Protein AF-A0A8T2IZE6-F1 (afdb_monomer)

pLDDT: mean 76.97, std 28.21, range [25.38, 98.81]

Sequence (205 aa):
MLFVSYIKQSRLHTWLSTKSLKATFFDRFTFFGAKKGSGPMLNRKLGCQGFGTSVAAMTSFPPQRYHYFLVLDFEATCDKPQIHPQEIIEFPILKLNGRTMEIESTFHTYVQPVVHPQLTPFCTELTGIIQDMVDGQPTLSQVLERVDEWMAKEGLLDPSVKSIFVTCGDWDLKLMLPGQCEYLGLQVADYFKQWINLKKKYGEY

Radius of gyration: 21.78 Å; Cα contacts (8 Å, |Δi|>4): 253; chains: 1; bounding box: 57×51×63 Å

Foldseek 3Di:
DCPVVVCQVPPPVVVVDDPPVVPVVPVVQPPDDDDDDDDDDDDDDDDDDDPDDPPPPLPWRPDDPAQWEWEWDFQWAADVVGDPPIATQKTKIFIAGRGNRDTPDIDIAGAQDDPCRAGDPVSCVSRVDHSVRRPPTHHPVVVVVVVVVVCVVVVVPPPVGGYAYEYQDCCVLNPNVVVVCVVVVHDDDPRSNGHHHPCVVPPDD

Secondary structure (DSSP, 8-state):
-HHHHHHHHS-HHHHTT-TTHHHHTTTTTS-S---------------------------PPPPPS-SEEEEE--EE---SSPPSS--EEE--EEEEETTT--EEEEE--B---SSS-SPPHHHHHHH---HHHHTTPPPHHHHHHHHHHHHHHTTTTSTTS-EEEEESSSIIIIIIHHHHHHHHTPPPPGGGS-EEEHHHHT---

Organism: NCBI:txid247094

Mean predicted aligned error: 12.28 Å

Solvent-accessible surface area (backbone atoms only — not comparable to full-atom values): 12760 Å² total; per-residue (Å²): 124,60,72,62,57,43,51,74,72,40,58,74,79,65,67,82,73,53,83,75,64,67,56,72,66,48,77,75,71,72,78,84,84,82,84,88,86,87,86,81,92,82,88,83,86,90,84,82,91,76,99,64,85,79,74,72,75,76,79,70,52,70,91,53,96,34,57,28,40,33,40,42,65,70,42,55,56,44,50,92,72,75,53,81,80,51,38,62,35,33,52,43,36,38,36,24,35,34,62,76,68,43,78,79,49,74,50,74,46,46,17,24,44,79,90,64,63,72,73,40,73,60,26,27,70,74,70,68,57,53,62,82,63,25,61,92,35,49,41,64,70,58,48,51,55,51,47,54,52,48,36,52,74,70,47,56,71,40,90,88,42,43,63,43,33,33,30,87,40,56,55,53,64,69,43,50,53,51,51,42,26,58,76,70,75,49,84,80,59,73,73,59,77,47,66,48,38,48,55,73,75,63,61,90,127

InterPro domains:
  IPR012337 Ribonuclease H-like superfamily [SSF53098] (64-201)
  IPR013520 Ribonuclease H-like domain [PF00929] (70-204)
  IPR013520 Ribonuclease H-like domain [SM00479] (68-205)
  IPR036397 Ribonuclease H superfamily [G3DSA:3.30.420.10] (55-205)
  IPR047201 ERI-1-like, DEDDh 3'-5' exonuclease domain [cd06133] (69-205)
  IPR051274 3'-5' Exoribonuclease [PTHR23044] (59-203)

Nearest PDB structures (foldseek):
  7k06-assembly2_B  TM=9.864E-01  e=1.597E-25  Homo sapiens
  2xri-assembly1_A  TM=9.921E-01  e=2.802E-25  Homo sapiens
  1zbh-assembly1_D  TM=9.304E-01  e=1.090E-13  Homo sapiens
  4qoz-assembly2_E  TM=9.313E-01  e=3.155E-13  Homo sapiens
  1zbu-assembly2_B  TM=9.278E-01  e=2.784E-13  Homo sapiens

Structure (mmCIF, N/CA/C/O backbone):
data_AF-A0A8T2IZE6-F1
#
_entry.id   AF-A0A8T2IZE6-F1
#
loop_
_atom_site.group_PDB
_atom_site.id
_atom_site.type_symbol
_atom_site.label_atom_id
_atom_site.label_alt_id
_atom_site.label_comp_id
_atom_site.label_asym_id
_atom_site.label_entity_id
_atom_site.label_seq_id
_atom_site.pdbx_PDB_ins_code
_atom_site.Cartn_x
_atom_site.Cartn_y
_atom_site.Cartn_z
_atom_site.occupancy
_atom_site.B_iso_or_equiv
_atom_site.auth_seq_id
_atom_site.auth_comp_id
_atom_site.auth_asym_id
_atom_site.auth_atom_id
_atom_site.pdbx_PDB_model_num
ATOM 1 N N . MET A 1 1 ? 11.606 16.179 -0.486 1.00 35.75 1 MET A N 1
ATOM 2 C CA . MET A 1 1 ? 10.715 16.725 0.559 1.00 35.75 1 MET A CA 1
ATOM 3 C C . MET A 1 1 ? 9.290 16.969 0.053 1.00 35.75 1 MET A C 1
ATOM 5 O O . MET A 1 1 ? 8.368 16.560 0.734 1.00 35.75 1 MET A O 1
ATOM 9 N N . LEU A 1 2 ? 9.085 17.517 -1.157 1.00 31.39 2 LEU A N 1
ATOM 10 C CA . LEU A 1 2 ? 7.738 17.775 -1.697 1.00 31.39 2 LEU A CA 1
ATOM 11 C C . LEU A 1 2 ? 7.021 16.555 -2.306 1.00 31.39 2 LEU A C 1
ATOM 13 O O . LEU A 1 2 ? 5.825 16.484 -2.168 1.00 31.39 2 LEU A O 1
ATOM 17 N N . PHE A 1 3 ? 7.687 15.567 -2.918 1.00 34.41 3 PHE A N 1
ATOM 18 C CA . PHE A 1 3 ? 7.000 14.513 -3.698 1.00 34.41 3 PHE A CA 1
ATOM 19 C C . PHE A 1 3 ? 5.999 13.652 -2.903 1.00 34.41 3 PHE A C 1
ATOM 21 O O . PHE A 1 3 ? 4.865 13.511 -3.334 1.00 34.41 3 PHE A O 1
ATOM 28 N N . VAL A 1 4 ? 6.363 13.140 -1.720 1.00 39.06 4 VAL A N 1
ATOM 29 C CA . VAL A 1 4 ? 5.420 12.328 -0.921 1.00 39.06 4 VAL A CA 1
ATOM 30 C C . VAL A 1 4 ? 4.560 13.175 0.014 1.00 39.06 4 VAL A C 1
ATOM 32 O O . VAL A 1 4 ? 3.414 12.836 0.259 1.00 39.06 4 VAL A O 1
ATOM 35 N N . SER A 1 5 ? 5.031 14.360 0.418 1.00 33.19 5 SER A N 1
ATOM 36 C CA . SER A 1 5 ? 4.142 15.341 1.052 1.00 33.19 5 SER A CA 1
ATOM 37 C C . SER A 1 5 ? 3.069 15.847 0.075 1.00 33.19 5 SER A C 1
ATOM 39 O O . SER A 1 5 ? 1.979 16.172 0.506 1.00 33.19 5 SER A O 1
ATOM 41 N N . TYR A 1 6 ? 3.344 15.873 -1.234 1.00 33.78 6 TYR A N 1
ATOM 42 C CA . TYR A 1 6 ? 2.420 16.273 -2.299 1.00 33.78 6 TYR A CA 1
ATOM 43 C C . TYR A 1 6 ? 1.518 15.118 -2.751 1.00 33.78 6 TYR A C 1
ATOM 45 O O . TYR A 1 6 ? 0.403 15.397 -3.170 1.00 33.78 6 TYR A O 1
ATOM 53 N N . ILE A 1 7 ? 1.940 13.853 -2.602 1.00 40.03 7 ILE A N 1
ATOM 54 C CA . ILE A 1 7 ? 1.045 12.680 -2.676 1.00 40.03 7 ILE A CA 1
ATOM 55 C C . ILE A 1 7 ? 0.085 12.665 -1.474 1.00 40.03 7 ILE A C 1
ATOM 57 O O . ILE A 1 7 ? -1.114 12.528 -1.679 1.00 40.03 7 ILE A O 1
ATOM 61 N N . LYS A 1 8 ? 0.566 12.948 -0.251 1.00 39.03 8 LYS A N 1
ATOM 62 C CA . LYS A 1 8 ? -0.303 13.102 0.933 1.00 39.03 8 LYS A CA 1
ATOM 63 C C . LYS A 1 8 ? -1.238 14.318 0.869 1.00 39.03 8 LYS A C 1
ATOM 65 O O . LYS A 1 8 ? -2.318 14.292 1.440 1.00 39.03 8 LYS A O 1
ATOM 70 N N . GLN A 1 9 ? -0.840 15.401 0.197 1.00 33.25 9 GLN A N 1
ATOM 71 C CA . GLN A 1 9 ? -1.585 16.673 0.183 1.00 33.25 9 GLN A CA 1
ATOM 72 C C . GLN A 1 9 ? -2.428 16.882 -1.087 1.00 33.25 9 GLN A C 1
ATOM 74 O O . GLN A 1 9 ? -3.343 17.704 -1.095 1.00 33.25 9 GLN A O 1
ATOM 79 N N . SER A 1 10 ? -2.169 16.113 -2.147 1.00 33.09 10 SER A N 1
ATOM 80 C CA . SER A 1 10 ? -2.911 16.155 -3.409 1.00 33.09 10 SER A CA 1
ATOM 81 C C . SER A 1 10 ? -3.396 14.744 -3.700 1.00 33.09 10 SER A C 1
ATOM 83 O O . SER A 1 10 ? -2.640 13.913 -4.198 1.00 33.09 10 SER A O 1
ATOM 85 N N . ARG A 1 11 ? -4.669 14.486 -3.379 1.00 47.84 11 ARG A N 1
ATOM 86 C CA . ARG A 1 11 ? -5.396 13.250 -3.704 1.00 47.84 11 ARG A CA 1
ATOM 87 C C . ARG A 1 11 ? -4.966 12.735 -5.086 1.00 47.84 11 ARG A C 1
ATOM 89 O O . ARG A 1 11 ? -4.880 13.531 -6.028 1.00 47.84 11 ARG A O 1
ATOM 96 N N . LEU A 1 12 ? -4.752 11.424 -5.229 1.00 41.78 12 LEU A N 1
ATOM 97 C CA . LEU A 1 12 ? -4.367 10.742 -6.482 1.00 41.78 12 LEU A CA 1
ATOM 98 C C . LEU A 1 12 ? -5.132 11.242 -7.733 1.00 41.78 12 LEU A C 1
ATOM 100 O O . LEU A 1 12 ? -4.566 11.320 -8.822 1.00 41.78 12 LEU A O 1
ATOM 104 N N . HIS A 1 13 ? -6.378 11.701 -7.566 1.00 34.28 13 HIS A N 1
ATOM 105 C CA . HIS A 1 13 ? -7.200 12.334 -8.604 1.00 34.28 13 HIS A CA 1
ATOM 106 C C . HIS A 1 13 ? -6.603 13.595 -9.270 1.00 34.28 13 HIS A C 1
ATOM 108 O O . HIS A 1 13 ? -6.825 13.810 -10.460 1.00 34.28 13 HIS A O 1
ATOM 114 N N . THR A 1 14 ? -5.843 14.433 -8.558 1.00 34.94 14 THR A N 1
ATOM 115 C CA . THR A 1 14 ? -5.283 15.691 -9.109 1.00 34.94 14 THR A CA 1
ATOM 116 C C . THR A 1 14 ? -4.007 15.499 -9.935 1.00 34.94 14 THR A C 1
ATOM 118 O O . THR A 1 14 ? -3.690 16.329 -10.790 1.00 34.94 14 THR A O 1
ATOM 121 N N . TRP A 1 15 ? -3.285 14.395 -9.730 1.00 37.97 15 TRP A N 1
ATOM 122 C CA . TRP A 1 15 ? -2.032 14.110 -10.436 1.00 37.97 15 TRP A CA 1
ATOM 123 C C . TRP A 1 15 ? -2.264 13.642 -11.885 1.00 37.97 15 TRP A C 1
ATOM 125 O O . TRP A 1 15 ? -1.466 13.941 -12.772 1.00 37.97 15 TRP A O 1
ATOM 135 N N . LEU A 1 16 ? -3.411 13.011 -12.166 1.00 39.31 16 LEU A N 1
ATOM 136 C CA . LEU A 1 16 ? -3.767 12.493 -13.495 1.00 39.31 16 LEU A CA 1
ATOM 137 C C . LEU A 1 16 ? -3.982 13.583 -14.573 1.00 39.31 16 LEU A C 1
ATOM 139 O O . LEU A 1 16 ? -4.068 13.252 -15.754 1.00 39.31 16 LEU A O 1
ATOM 143 N N . SER A 1 17 ? -4.057 14.875 -14.212 1.00 30.59 17 SER A N 1
ATOM 144 C CA . SER A 1 17 ? -4.581 15.922 -15.111 1.00 30.59 17 SER A CA 1
ATOM 145 C C . SER A 1 17 ? -3.587 16.979 -15.622 1.00 30.59 17 SER A C 1
ATOM 147 O O . SER A 1 17 ? -3.965 17.735 -16.521 1.00 30.59 17 SER A O 1
ATOM 149 N N . THR A 1 18 ? -2.349 17.113 -15.121 1.00 32.25 18 THR A N 1
ATOM 150 C CA . THR A 1 18 ? -1.500 18.270 -15.508 1.00 32.25 18 THR A CA 1
ATOM 151 C C . THR A 1 18 ? -0.083 17.913 -15.974 1.00 32.25 18 THR A C 1
ATOM 153 O O . THR A 1 18 ? 0.774 17.452 -15.226 1.00 32.25 18 THR A O 1
ATOM 156 N N . LYS A 1 19 ? 0.202 18.219 -17.252 1.00 33.06 19 LYS A N 1
ATOM 157 C CA . LYS A 1 19 ? 1.501 18.001 -17.927 1.00 33.06 19 LYS A CA 1
ATOM 158 C C . LYS A 1 19 ? 2.678 18.787 -17.317 1.00 33.06 19 LYS A C 1
ATOM 160 O O . LYS A 1 19 ? 3.824 18.421 -17.549 1.00 33.06 19 LYS A O 1
ATOM 165 N N . SER A 1 20 ? 2.417 19.838 -16.534 1.00 28.89 20 SER A N 1
ATOM 166 C CA . SER A 1 20 ? 3.452 20.731 -15.984 1.00 28.89 20 SER A CA 1
ATOM 167 C C . SER A 1 20 ? 4.268 20.116 -14.837 1.00 28.89 20 SER A C 1
ATOM 169 O O . SER A 1 20 ? 5.395 20.544 -14.599 1.00 28.89 20 SER A O 1
ATOM 171 N N . LEU A 1 21 ? 3.735 19.106 -14.141 1.00 34.75 21 LEU A N 1
ATOM 172 C CA . LEU A 1 21 ? 4.389 18.461 -12.991 1.00 34.75 21 LEU A CA 1
ATOM 173 C C . LEU A 1 21 ? 5.442 17.410 -13.390 1.00 34.75 21 LEU A C 1
ATOM 175 O O . LEU A 1 21 ? 6.266 17.026 -12.564 1.00 34.75 21 LEU A O 1
ATOM 179 N N . LYS A 1 22 ? 5.470 16.984 -14.663 1.00 36.62 22 LYS A N 1
ATOM 180 C CA . LYS A 1 22 ? 6.495 16.066 -15.194 1.00 36.62 22 LYS A CA 1
ATOM 181 C C . LYS A 1 22 ? 7.899 16.698 -15.232 1.00 36.62 22 LYS A C 1
ATOM 183 O O . LYS A 1 22 ? 8.889 15.983 -15.124 1.00 36.62 22 LYS A O 1
ATOM 188 N N . ALA A 1 23 ? 7.999 18.026 -15.357 1.00 30.23 23 ALA A N 1
ATOM 189 C CA . ALA A 1 23 ? 9.273 18.731 -15.533 1.00 30.23 23 ALA A CA 1
ATOM 190 C C . ALA A 1 23 ? 10.050 18.950 -14.217 1.00 30.23 23 ALA A C 1
ATOM 192 O O . ALA A 1 23 ? 11.272 18.827 -14.183 1.00 30.23 23 ALA A O 1
ATOM 193 N N . THR A 1 24 ? 9.359 19.206 -13.102 1.00 35.03 24 THR A N 1
ATOM 194 C CA . THR A 1 24 ? 9.983 19.529 -11.802 1.00 35.03 24 THR A CA 1
ATOM 195 C C . THR A 1 24 ? 10.570 18.323 -11.067 1.00 35.03 24 THR A C 1
ATOM 197 O O . THR A 1 24 ? 11.406 18.497 -10.180 1.00 35.03 24 THR A O 1
ATOM 200 N N . PHE A 1 25 ? 10.200 17.099 -11.456 1.00 37.56 25 PHE A N 1
ATOM 201 C CA . PHE A 1 25 ? 10.904 15.877 -11.052 1.00 37.56 25 PHE A CA 1
ATOM 202 C C . PHE A 1 25 ? 12.324 15.808 -11.647 1.00 37.56 25 PHE A C 1
ATOM 204 O O . PHE A 1 25 ? 13.232 15.249 -11.029 1.00 37.56 25 PHE A O 1
ATOM 211 N N . PHE A 1 26 ? 12.536 16.399 -12.827 1.00 38.12 26 PHE A N 1
ATOM 212 C CA . PHE A 1 26 ? 13.707 16.118 -13.656 1.00 38.12 26 PHE A CA 1
ATOM 213 C C . PHE A 1 26 ? 14.883 17.077 -13.426 1.00 38.12 26 PHE A C 1
ATOM 215 O O . PHE A 1 26 ? 16.027 16.626 -13.398 1.00 38.12 26 PHE A O 1
ATOM 222 N N . ASP A 1 27 ? 14.637 18.361 -13.149 1.00 30.72 27 ASP A N 1
ATOM 223 C CA . ASP A 1 27 ? 15.725 19.343 -12.953 1.00 30.72 27 ASP A CA 1
ATOM 224 C C . ASP A 1 27 ? 16.607 19.068 -11.718 1.00 30.72 27 ASP A C 1
ATOM 226 O O . ASP A 1 27 ? 17.729 19.564 -11.627 1.00 30.72 27 ASP A O 1
ATOM 230 N N . ARG A 1 28 ? 16.150 18.241 -10.764 1.00 34.94 28 ARG A N 1
ATOM 231 C CA . ARG A 1 28 ? 16.954 17.826 -9.595 1.00 34.94 28 ARG A CA 1
ATOM 232 C C . ARG A 1 28 ? 17.642 16.468 -9.733 1.00 34.94 28 ARG A C 1
ATOM 234 O O . ARG A 1 28 ? 18.459 16.138 -8.876 1.00 34.94 28 ARG A O 1
ATOM 241 N N . PHE A 1 29 ? 17.357 15.700 -10.783 1.00 35.22 29 PHE A N 1
ATOM 242 C CA . PHE A 1 29 ? 18.012 14.410 -11.044 1.00 35.22 29 PHE A CA 1
ATOM 243 C C . PHE A 1 29 ? 19.203 14.515 -12.015 1.00 35.22 29 PHE A C 1
ATOM 245 O O . PHE A 1 29 ? 19.962 13.558 -12.149 1.00 35.22 29 PHE A O 1
ATOM 252 N N . THR A 1 30 ? 19.426 15.674 -12.644 1.00 30.80 30 THR A N 1
ATOM 253 C CA . THR A 1 30 ? 20.504 15.912 -13.627 1.00 30.80 30 THR A CA 1
ATOM 254 C C . THR A 1 30 ? 21.758 16.608 -13.088 1.00 30.80 30 THR A C 1
ATOM 256 O O . THR A 1 30 ? 22.653 16.904 -13.875 1.00 30.80 30 THR A O 1
ATOM 259 N N . PHE A 1 31 ? 21.909 16.832 -11.778 1.00 30.20 31 PHE A N 1
ATOM 260 C CA . PHE A 1 31 ? 23.062 17.581 -11.252 1.00 30.20 31 PHE A CA 1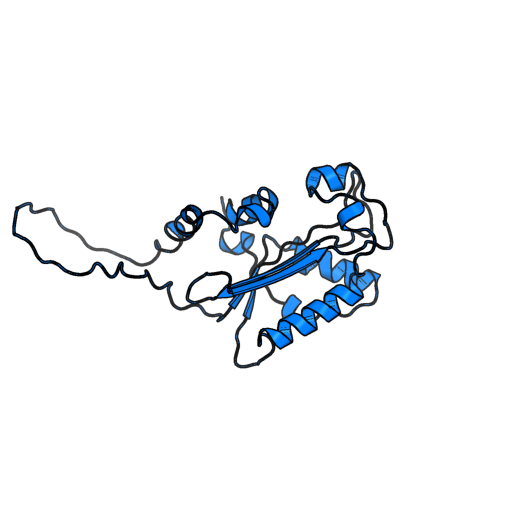
ATOM 261 C C . PHE A 1 31 ? 23.989 16.788 -10.329 1.00 30.20 31 PHE A C 1
ATOM 263 O O . PHE A 1 31 ? 24.335 17.254 -9.258 1.00 30.20 31 PHE A O 1
ATOM 270 N N . PHE A 1 32 ? 24.462 15.616 -10.752 1.00 29.16 32 PHE A N 1
ATOM 271 C CA . PHE A 1 32 ? 25.743 15.093 -10.255 1.00 29.16 32 PHE A CA 1
ATOM 272 C C . PHE A 1 32 ? 26.438 14.285 -11.350 1.00 29.16 32 PHE A C 1
ATOM 274 O O . PHE A 1 32 ? 26.305 13.070 -11.448 1.00 29.16 32 PHE A O 1
ATOM 281 N N . GLY A 1 33 ? 27.181 14.994 -12.202 1.00 31.70 33 GLY A N 1
ATOM 282 C CA . GLY A 1 33 ? 27.920 14.364 -13.290 1.00 31.70 33 GLY A CA 1
ATOM 283 C C . GLY A 1 33 ? 28.736 15.312 -14.165 1.00 31.70 33 GLY A C 1
ATOM 284 O O . GLY A 1 33 ? 28.697 15.161 -15.374 1.00 31.70 33 GLY A O 1
ATOM 285 N N . ALA A 1 34 ? 29.473 16.278 -13.604 1.00 27.67 34 ALA A N 1
ATOM 286 C CA . ALA A 1 34 ? 30.565 16.934 -14.336 1.00 27.67 34 ALA A CA 1
ATOM 287 C C . ALA A 1 34 ? 31.595 17.554 -13.376 1.00 27.67 34 ALA A C 1
ATOM 289 O O . ALA A 1 34 ? 31.317 18.532 -12.684 1.00 27.67 34 ALA A O 1
ATOM 290 N N . LYS A 1 35 ? 32.810 16.991 -13.334 1.00 26.11 35 LYS A N 1
ATOM 291 C CA . LYS A 1 35 ? 33.997 17.647 -12.763 1.00 26.11 35 LYS A CA 1
ATOM 292 C C . LYS A 1 35 ? 34.749 18.402 -13.868 1.00 26.11 35 LYS A C 1
ATOM 294 O O . LYS A 1 35 ? 35.061 17.805 -14.887 1.00 26.11 35 LYS A O 1
ATOM 299 N N . LYS A 1 36 ? 35.133 19.642 -13.525 1.00 27.31 36 LYS A N 1
ATOM 300 C CA . LYS A 1 36 ? 36.248 20.496 -14.002 1.00 27.31 36 LYS A CA 1
ATOM 301 C C . LYS A 1 36 ? 36.334 20.874 -15.493 1.00 27.31 36 LYS A C 1
ATOM 303 O O . LYS A 1 36 ? 36.524 20.027 -16.351 1.00 27.31 36 LYS A O 1
ATOM 308 N N . GLY A 1 37 ? 36.432 22.184 -15.747 1.00 25.38 37 GLY A N 1
ATOM 309 C CA . GLY A 1 37 ? 37.013 22.730 -16.978 1.00 25.38 37 GLY A CA 1
ATOM 310 C C . GLY A 1 37 ? 36.941 24.257 -17.058 1.00 25.38 37 GLY A C 1
ATOM 311 O O . GLY A 1 37 ? 35.863 24.829 -17.030 1.00 25.38 37 GLY A O 1
ATOM 312 N N . SER A 1 38 ? 38.102 24.895 -17.116 1.00 27.77 38 SER A N 1
ATOM 313 C CA . SER A 1 38 ? 38.406 26.332 -17.153 1.00 27.77 38 SER A CA 1
ATOM 314 C C . SER A 1 38 ? 38.241 26.997 -18.532 1.00 27.77 38 SER A C 1
ATOM 316 O O . SER A 1 38 ? 38.543 26.362 -19.536 1.00 27.77 38 SER A O 1
ATOM 318 N N . GLY A 1 39 ? 37.971 28.311 -18.566 1.00 26.55 39 GLY A N 1
ATOM 319 C CA . GLY A 1 39 ? 38.401 29.210 -19.660 1.00 26.55 39 GLY A CA 1
ATOM 320 C C . GLY A 1 39 ? 37.291 29.980 -20.400 1.00 26.55 39 GLY A C 1
ATOM 321 O O . GLY A 1 39 ? 36.155 29.522 -20.415 1.00 26.55 39 GLY A O 1
ATOM 322 N N . PRO A 1 40 ? 37.587 31.177 -20.956 1.00 29.44 40 PRO A N 1
ATOM 323 C CA . PRO A 1 40 ? 36.635 32.288 -21.025 1.00 29.44 40 PRO A CA 1
ATOM 324 C C . PRO A 1 40 ? 35.827 32.404 -22.328 1.00 29.44 40 PRO A C 1
ATOM 326 O O . PRO A 1 40 ? 36.175 31.866 -23.375 1.00 29.44 40 PRO A O 1
ATOM 329 N N . MET A 1 41 ? 34.758 33.199 -22.218 1.00 30.83 41 MET A N 1
ATOM 330 C CA . MET A 1 41 ? 33.890 33.698 -23.284 1.00 30.83 41 MET A CA 1
ATOM 331 C C . MET A 1 41 ? 34.653 34.252 -24.495 1.00 30.83 41 MET A C 1
ATOM 333 O O . MET A 1 41 ? 35.490 35.144 -24.355 1.00 30.83 41 MET A O 1
ATOM 337 N N . LEU A 1 42 ? 34.210 33.865 -25.694 1.00 29.23 42 LEU A N 1
ATOM 338 C CA . LEU A 1 42 ? 34.310 34.710 -26.879 1.00 29.23 42 LEU A CA 1
ATOM 339 C C . LEU A 1 42 ? 32.960 34.753 -27.606 1.00 29.23 42 LEU A C 1
ATOM 341 O O . LEU A 1 42 ? 32.327 33.737 -27.873 1.00 29.23 42 LEU A O 1
ATOM 345 N N . ASN A 1 43 ? 32.523 35.975 -27.884 1.00 32.66 43 ASN A N 1
ATOM 346 C CA . ASN A 1 43 ? 31.257 36.346 -28.497 1.00 32.66 43 ASN A CA 1
ATOM 347 C C . ASN A 1 43 ? 31.467 36.549 -30.009 1.00 32.66 43 ASN A C 1
ATOM 349 O O . ASN A 1 43 ? 32.394 37.283 -30.354 1.00 32.66 43 ASN A O 1
ATOM 353 N N . ARG A 1 44 ? 30.615 35.980 -30.885 1.00 31.25 44 ARG A N 1
ATOM 354 C CA . ARG A 1 44 ? 30.131 36.613 -32.144 1.00 31.25 44 ARG A CA 1
ATOM 355 C C . ARG A 1 44 ? 29.234 35.704 -33.013 1.00 31.25 44 ARG A C 1
ATOM 357 O O . ARG A 1 44 ? 29.695 34.761 -33.633 1.00 31.25 44 ARG A O 1
ATOM 364 N N . LYS A 1 45 ? 27.959 36.113 -33.073 1.00 30.06 45 LYS A N 1
ATOM 365 C CA . LYS A 1 45 ? 27.081 36.382 -34.240 1.00 30.06 45 LYS A CA 1
ATOM 366 C C . LYS A 1 45 ? 26.965 35.409 -35.445 1.00 30.06 45 LYS A C 1
ATOM 368 O O . LYS A 1 45 ? 27.883 35.290 -36.239 1.00 30.06 45 LYS A O 1
ATOM 373 N N . LEU A 1 46 ? 25.682 35.059 -35.671 1.00 31.36 46 LEU A N 1
ATOM 374 C CA . LEU A 1 46 ? 24.866 35.070 -36.914 1.00 31.36 46 LEU A CA 1
ATOM 375 C C . LEU A 1 46 ? 25.030 33.947 -37.959 1.00 31.36 46 LEU A C 1
ATOM 377 O O . LEU A 1 46 ? 26.081 33.806 -38.566 1.00 31.36 46 LEU A O 1
ATOM 381 N N . GLY A 1 47 ? 23.907 33.285 -38.293 1.00 27.50 47 GLY A N 1
ATOM 382 C CA . GLY A 1 47 ? 23.762 32.534 -39.549 1.00 27.50 47 GLY A CA 1
ATOM 383 C C . GLY A 1 47 ? 22.542 31.605 -39.665 1.00 27.50 47 GLY A C 1
ATOM 384 O O . GLY A 1 47 ? 22.580 30.493 -39.169 1.00 27.50 47 GLY A O 1
ATOM 385 N N . CYS A 1 48 ? 21.496 32.106 -40.333 1.00 29.36 48 CYS A N 1
ATOM 386 C CA . CYS A 1 48 ? 20.463 31.468 -41.177 1.00 29.36 48 CYS A CA 1
ATOM 387 C C . CYS A 1 48 ? 19.927 30.025 -40.954 1.00 29.36 48 CYS A C 1
ATOM 389 O O . CYS A 1 48 ? 20.634 29.032 -41.051 1.00 29.36 48 CYS A O 1
ATOM 391 N N . GLN A 1 49 ? 18.591 29.979 -40.835 1.00 38.06 49 GLN A N 1
ATOM 392 C CA . GLN A 1 49 ? 17.603 29.042 -41.404 1.00 38.06 49 GLN A CA 1
ATOM 393 C C . GLN A 1 49 ? 18.008 27.592 -41.737 1.00 38.06 49 GLN A C 1
ATOM 395 O O . GLN A 1 49 ? 18.704 27.319 -42.709 1.00 38.06 49 GLN A O 1
ATOM 400 N N . GLY A 1 50 ? 17.346 26.663 -41.043 1.00 33.44 50 GLY A N 1
ATOM 401 C CA . GLY A 1 50 ? 17.066 25.313 -41.520 1.00 33.44 50 GLY A CA 1
ATOM 402 C C . GLY A 1 50 ? 15.782 24.801 -40.868 1.00 33.44 50 GLY A C 1
ATOM 403 O O . GLY A 1 50 ? 15.684 24.768 -39.643 1.00 33.44 50 GLY A O 1
ATOM 404 N N . PHE A 1 51 ? 14.785 24.433 -41.677 1.00 42.38 51 PHE A N 1
ATOM 405 C CA . PHE A 1 51 ? 13.642 23.628 -41.244 1.00 42.38 51 PHE A CA 1
ATOM 406 C C . PHE A 1 51 ? 14.170 22.258 -40.801 1.00 42.38 51 PHE A C 1
ATOM 408 O O . PHE A 1 51 ? 14.364 21.360 -41.613 1.00 42.38 51 PHE A O 1
ATOM 415 N N . GLY A 1 52 ? 14.447 22.118 -39.510 1.00 35.38 52 GLY A N 1
ATOM 416 C CA . GLY A 1 52 ? 14.668 20.839 -38.855 1.00 35.38 52 GLY A CA 1
ATOM 417 C C . GLY A 1 52 ? 13.504 20.607 -37.912 1.00 35.38 52 GLY A C 1
ATOM 418 O O . GLY A 1 52 ? 13.284 21.397 -36.996 1.00 35.38 52 GLY A O 1
ATOM 419 N N . THR A 1 53 ? 12.732 19.551 -38.146 1.00 37.56 53 THR A N 1
ATOM 420 C CA 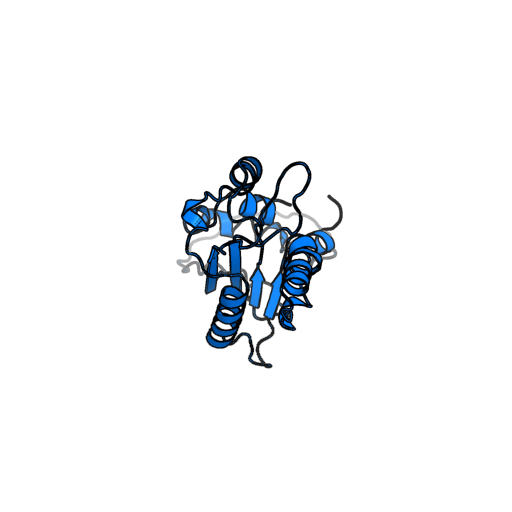. THR A 1 53 ? 11.799 19.009 -37.159 1.00 37.56 53 THR A CA 1
ATOM 421 C C . THR A 1 53 ? 12.529 18.891 -35.824 1.00 37.56 53 THR A C 1
ATOM 423 O O . THR A 1 53 ? 13.458 18.094 -35.697 1.00 37.56 53 THR A O 1
ATOM 426 N N . SER A 1 54 ? 12.141 19.715 -34.850 1.00 39.31 54 SER A N 1
ATOM 427 C CA . SER A 1 54 ? 12.626 19.613 -33.479 1.00 39.31 54 SER A CA 1
ATOM 428 C C . SER A 1 54 ? 12.079 18.314 -32.899 1.00 39.31 54 SER A C 1
ATOM 430 O O . SER A 1 54 ? 11.000 18.278 -32.308 1.00 39.31 54 SER A O 1
ATOM 432 N N . VAL A 1 55 ? 12.800 17.214 -33.112 1.00 46.78 55 VAL A N 1
ATOM 433 C CA . VAL A 1 55 ? 12.754 16.092 -32.181 1.00 46.78 55 VAL A CA 1
ATOM 434 C C . VAL A 1 55 ? 13.366 16.654 -30.911 1.00 46.78 55 VAL A C 1
ATOM 436 O O . VAL A 1 55 ? 14.586 16.689 -30.759 1.00 46.78 55 VAL A O 1
ATOM 439 N N . ALA A 1 56 ? 12.511 17.208 -30.048 1.00 47.53 56 ALA A N 1
ATOM 440 C CA . ALA A 1 56 ? 12.888 17.529 -28.687 1.00 47.53 56 ALA A CA 1
ATOM 441 C C . ALA A 1 56 ? 13.583 16.280 -28.149 1.00 47.53 56 ALA A C 1
ATOM 443 O O . ALA A 1 56 ? 12.972 15.210 -28.101 1.00 47.53 56 ALA A O 1
ATOM 444 N N . ALA A 1 57 ? 14.881 16.395 -27.868 1.00 49.09 57 ALA A N 1
ATOM 445 C CA . ALA A 1 57 ? 15.655 15.308 -27.310 1.00 49.09 57 ALA A CA 1
ATOM 446 C C . ALA A 1 57 ? 14.923 14.870 -26.042 1.00 49.09 57 ALA A C 1
ATOM 448 O O . ALA A 1 57 ? 14.902 15.607 -25.057 1.00 49.09 57 ALA A O 1
ATOM 449 N N . MET A 1 58 ? 14.254 13.715 -26.092 1.00 55.06 58 MET A N 1
ATOM 450 C CA . MET A 1 58 ? 13.740 13.081 -24.889 1.00 55.06 58 MET A CA 1
ATOM 451 C C . MET A 1 58 ? 14.976 12.877 -24.030 1.00 55.06 58 MET A C 1
ATOM 453 O O . MET A 1 58 ? 15.850 12.088 -24.391 1.00 55.06 58 MET A O 1
ATOM 457 N N . THR A 1 59 ? 15.112 13.653 -22.959 1.00 57.47 59 THR A N 1
ATOM 458 C CA . THR A 1 59 ? 16.181 13.464 -21.990 1.00 57.47 59 THR A CA 1
ATOM 459 C C . THR A 1 59 ? 15.966 12.081 -21.400 1.00 57.47 59 THR A C 1
ATOM 461 O O . THR A 1 59 ? 15.143 11.895 -20.506 1.00 57.47 59 THR A O 1
ATOM 464 N N . SER A 1 60 ? 16.631 11.080 -21.972 1.00 64.75 60 SER A N 1
ATOM 465 C CA . SER A 1 60 ? 16.571 9.717 -21.476 1.00 64.75 60 SER A CA 1
ATOM 466 C C . SER A 1 60 ? 17.116 9.750 -20.059 1.00 64.75 60 SER A C 1
ATOM 468 O O . SER A 1 60 ? 18.255 10.184 -19.856 1.00 64.75 60 SER A O 1
ATOM 470 N N . PHE A 1 61 ? 16.310 9.331 -19.086 1.00 71.12 61 PHE A N 1
ATOM 471 C CA . PHE A 1 61 ? 16.797 9.148 -17.727 1.00 71.12 61 PHE A CA 1
ATOM 472 C C . PHE A 1 61 ? 18.050 8.259 -17.756 1.00 71.12 61 PHE A C 1
ATOM 474 O O . PHE A 1 61 ? 18.145 7.359 -18.603 1.00 71.12 61 PHE A O 1
ATOM 481 N N . PRO A 1 62 ? 19.026 8.492 -16.859 1.00 79.69 62 PRO A N 1
ATOM 482 C CA . PRO A 1 62 ? 20.179 7.612 -16.766 1.00 79.69 62 PRO A CA 1
ATOM 483 C C . PRO A 1 62 ? 19.713 6.165 -16.536 1.00 79.69 62 PRO A C 1
ATOM 485 O O . PRO A 1 62 ? 18.651 5.959 -15.938 1.00 79.69 62 PRO A O 1
ATOM 488 N N . PRO A 1 63 ? 20.479 5.154 -16.983 1.00 84.44 63 PRO A N 1
ATOM 489 C CA . PRO A 1 63 ? 20.120 3.757 -16.775 1.00 84.44 63 PRO A CA 1
ATOM 490 C C . PRO A 1 63 ? 19.820 3.461 -15.300 1.00 84.44 63 PRO A C 1
ATOM 492 O O . PRO A 1 63 ? 20.631 3.759 -14.422 1.00 84.44 63 PRO A O 1
ATOM 495 N N . GLN A 1 64 ? 18.656 2.871 -15.030 1.00 89.38 64 GLN A N 1
ATOM 496 C CA . GLN A 1 64 ? 18.234 2.502 -13.680 1.00 89.38 64 GLN A CA 1
ATOM 497 C C . GLN A 1 64 ? 18.548 1.035 -13.382 1.00 89.38 64 GLN A C 1
ATOM 499 O O . GLN A 1 64 ? 18.541 0.183 -14.268 1.00 89.38 64 GLN A O 1
ATOM 504 N N . ARG A 1 65 ? 18.803 0.727 -12.104 1.00 92.88 65 ARG A N 1
ATOM 505 C CA . ARG A 1 65 ? 19.049 -0.649 -11.628 1.00 92.88 65 ARG A CA 1
ATOM 506 C C . ARG A 1 65 ? 17.802 -1.538 -11.707 1.00 92.88 65 ARG A C 1
ATOM 508 O O . ARG A 1 65 ? 17.935 -2.755 -11.833 1.00 92.88 65 ARG A O 1
ATOM 515 N N . TYR A 1 66 ? 16.628 -0.930 -11.578 1.00 96.25 66 TYR A N 1
ATOM 516 C CA . TYR A 1 66 ? 15.331 -1.594 -11.584 1.00 96.25 66 TYR A CA 1
ATOM 517 C C . TYR A 1 66 ? 14.574 -1.210 -12.852 1.00 96.25 66 TYR A C 1
ATOM 519 O O . TYR A 1 66 ? 14.643 -0.064 -13.298 1.00 96.25 66 TYR A O 1
ATOM 527 N N . HIS A 1 67 ? 13.857 -2.173 -13.423 1.00 97.00 67 HIS A N 1
ATOM 528 C CA . HIS A 1 67 ? 12.939 -1.940 -14.532 1.00 97.00 67 HIS A CA 1
ATOM 529 C C . HIS A 1 67 ? 11.707 -1.169 -14.069 1.00 97.00 67 HIS A C 1
ATOM 531 O O . HIS A 1 67 ? 11.214 -0.342 -14.826 1.00 97.00 67 HIS A O 1
ATOM 537 N N . TYR A 1 68 ? 11.253 -1.401 -12.831 1.00 97.88 68 TYR A N 1
ATOM 538 C CA . TYR A 1 68 ? 10.098 -0.718 -12.255 1.00 97.88 68 TYR A CA 1
ATOM 539 C C . TYR A 1 68 ? 10.340 -0.269 -10.816 1.00 97.88 68 TYR A C 1
ATOM 541 O O . TYR A 1 68 ? 10.993 -0.962 -10.032 1.00 97.88 68 TYR A O 1
ATOM 549 N N . PHE A 1 69 ? 9.756 0.871 -10.463 1.00 97.31 69 PHE A N 1
ATOM 550 C CA . PHE A 1 69 ? 9.622 1.332 -9.085 1.00 97.31 69 PHE A CA 1
ATOM 551 C C . PHE A 1 69 ? 8.150 1.253 -8.682 1.00 97.31 69 PHE A C 1
ATOM 553 O O . PHE A 1 69 ? 7.293 1.740 -9.416 1.00 97.31 69 PHE A O 1
ATOM 560 N N . LEU A 1 70 ? 7.868 0.645 -7.532 1.00 98.25 70 LEU A N 1
ATOM 561 C CA . LEU A 1 70 ? 6.517 0.464 -7.001 1.00 98.25 70 LEU A CA 1
ATOM 562 C C . LEU A 1 70 ? 6.318 1.435 -5.836 1.00 98.25 70 LEU A C 1
ATOM 564 O O . LEU A 1 70 ? 6.768 1.177 -4.721 1.00 98.25 70 LEU A O 1
ATOM 568 N N . VAL A 1 71 ? 5.730 2.597 -6.107 1.00 97.12 71 VAL A N 1
ATOM 569 C CA . VAL A 1 71 ? 5.535 3.630 -5.079 1.00 97.12 71 VAL A CA 1
ATOM 570 C C . VAL A 1 71 ? 4.311 3.280 -4.246 1.00 97.12 71 VAL A C 1
ATOM 572 O O . VAL A 1 71 ? 3.237 3.085 -4.810 1.00 97.12 71 VAL A O 1
ATOM 575 N N . LEU A 1 72 ? 4.490 3.217 -2.928 1.00 96.19 72 LEU A N 1
ATOM 576 C CA . LEU A 1 72 ? 3.476 2.816 -1.957 1.00 96.19 72 LEU A CA 1
ATOM 577 C C . LEU A 1 72 ? 3.455 3.802 -0.779 1.00 96.19 72 LEU A C 1
ATOM 579 O O . LEU A 1 72 ? 4.514 4.234 -0.313 1.00 96.19 72 LEU A O 1
ATOM 583 N N . ASP A 1 73 ? 2.253 4.152 -0.329 1.00 94.31 73 ASP A N 1
ATOM 584 C CA . ASP A 1 73 ? 1.986 5.041 0.811 1.00 94.31 73 ASP A CA 1
ATOM 585 C C . ASP A 1 73 ? 0.657 4.599 1.430 1.00 94.31 73 ASP A C 1
ATOM 587 O O . ASP A 1 73 ? -0.391 4.774 0.811 1.00 94.31 73 ASP A O 1
ATOM 591 N N . PHE A 1 74 ? 0.694 3.935 2.583 1.00 97.69 74 PHE A N 1
ATOM 592 C CA . PHE A 1 74 ? -0.536 3.502 3.240 1.00 97.69 74 PHE A CA 1
ATOM 593 C C . PHE A 1 74 ? -1.190 4.666 3.970 1.00 97.69 74 PHE A C 1
ATOM 595 O O . PHE A 1 74 ? -0.516 5.491 4.588 1.00 97.69 74 PHE A O 1
ATOM 602 N N . GLU A 1 75 ? -2.515 4.631 4.019 1.00 97.88 75 GLU A N 1
ATOM 603 C CA . GLU A 1 75 ? -3.265 5.325 5.059 1.00 97.88 75 GLU A CA 1
ATOM 604 C C . GLU A 1 75 ? -3.842 4.291 6.027 1.00 97.88 75 GLU A C 1
ATOM 606 O O . GLU A 1 75 ? -4.191 3.175 5.632 1.00 97.88 75 GLU A O 1
ATOM 611 N N . ALA A 1 76 ? -3.900 4.642 7.313 1.00 97.88 76 ALA A N 1
ATOM 612 C CA . ALA A 1 76 ? -4.347 3.748 8.376 1.00 97.88 76 ALA A CA 1
ATOM 613 C C . ALA A 1 76 ? -5.265 4.457 9.374 1.00 97.88 76 ALA A C 1
ATOM 615 O O . ALA A 1 76 ? -5.198 5.679 9.552 1.00 97.88 76 ALA A O 1
ATOM 616 N N . THR A 1 77 ? -6.075 3.671 10.082 1.00 98.19 77 THR A N 1
ATOM 617 C CA . THR A 1 77 ? -6.849 4.151 11.225 1.00 98.19 77 THR A CA 1
ATOM 618 C C . THR A 1 77 ? -5.920 4.827 12.244 1.00 98.19 77 THR A C 1
ATOM 620 O O . THR A 1 77 ? -4.800 4.379 12.522 1.00 98.19 77 THR A O 1
ATOM 623 N N . CYS A 1 78 ? -6.353 5.968 12.782 1.00 94.12 78 CYS A N 1
ATOM 624 C CA . CYS A 1 78 ? -5.591 6.736 13.764 1.00 94.12 78 CYS A CA 1
ATOM 625 C C . CYS A 1 78 ? -6.498 7.555 14.693 1.00 94.12 78 CYS A C 1
ATOM 627 O O . CYS A 1 78 ? -7.644 7.850 14.368 1.00 94.12 78 CYS A O 1
ATOM 629 N N . ASP A 1 79 ? -5.980 7.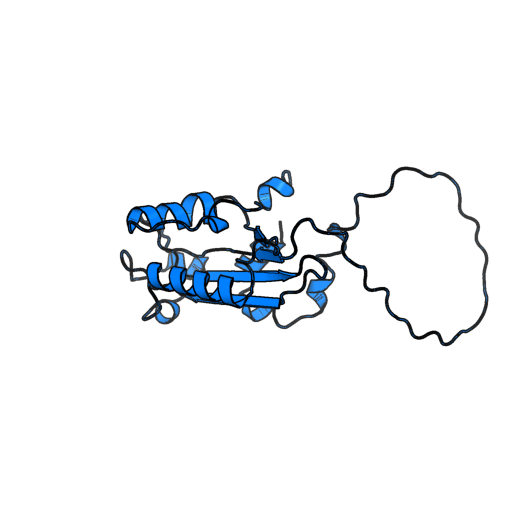919 15.866 1.00 96.00 79 ASP A N 1
ATOM 630 C CA . ASP A 1 79 ? -6.649 8.802 16.827 1.00 96.00 79 ASP A CA 1
ATOM 631 C C . ASP A 1 79 ? -5.621 9.481 17.755 1.00 96.00 79 ASP A C 1
ATOM 633 O O . ASP A 1 79 ? -4.407 9.271 17.617 1.00 96.00 79 ASP A O 1
ATOM 637 N N . LYS A 1 80 ? -6.104 10.296 18.699 1.00 91.56 80 LYS A N 1
ATOM 638 C CA . LYS A 1 80 ? -5.336 10.936 19.773 1.00 91.56 80 LYS A CA 1
ATOM 639 C C . LYS A 1 80 ? -5.986 10.645 21.142 1.00 91.56 80 LYS A C 1
ATOM 641 O O . LYS A 1 80 ? -6.968 11.303 21.480 1.00 91.56 80 LYS A O 1
ATOM 646 N N . PRO A 1 81 ? -5.415 9.758 21.984 1.00 92.19 81 PRO A N 1
ATOM 647 C CA . PRO A 1 81 ? -4.155 9.025 21.808 1.00 92.19 81 PRO A CA 1
ATOM 648 C C . PRO A 1 81 ? -4.232 7.957 20.709 1.00 92.19 81 PRO A C 1
ATOM 650 O O . PRO A 1 81 ? -5.314 7.580 20.277 1.00 92.19 81 PRO A O 1
ATOM 653 N N . GLN A 1 82 ? -3.070 7.474 20.260 1.00 92.31 82 GLN A N 1
ATOM 654 C CA . GLN A 1 82 ? -2.979 6.481 19.189 1.00 92.31 82 GLN A CA 1
ATOM 655 C C . GLN A 1 82 ? -3.798 5.225 19.520 1.00 92.31 82 GLN A C 1
ATOM 657 O O . GLN A 1 82 ? -3.651 4.635 20.591 1.00 92.31 82 GLN A O 1
ATOM 662 N N . ILE A 1 83 ? -4.639 4.815 18.572 1.00 94.31 83 ILE A N 1
ATOM 663 C CA . ILE A 1 83 ? -5.401 3.570 18.655 1.00 94.31 83 ILE A CA 1
ATOM 664 C C . ILE A 1 83 ? -4.535 2.370 18.287 1.00 94.31 83 ILE A C 1
ATOM 666 O O . ILE A 1 83 ? -3.649 2.451 17.433 1.00 94.31 83 ILE A O 1
ATOM 670 N N . HIS A 1 84 ? -4.824 1.246 18.939 1.00 94.44 84 HIS A N 1
ATOM 671 C CA . HIS A 1 84 ? -4.155 -0.023 18.703 1.00 94.44 84 HIS A CA 1
ATOM 672 C C . HIS A 1 84 ? -5.188 -1.158 18.566 1.00 94.44 84 HIS A C 1
ATOM 674 O O . HIS A 1 84 ? -6.122 -1.222 19.371 1.00 94.44 84 HIS A O 1
ATOM 680 N N . PRO A 1 85 ? -5.036 -2.056 17.574 1.00 96.00 85 PRO A N 1
ATOM 681 C CA . PRO A 1 85 ? -4.107 -1.935 16.447 1.00 96.00 85 PRO A CA 1
ATOM 682 C C . PRO A 1 85 ? -4.497 -0.764 15.527 1.00 96.00 85 PRO A C 1
ATOM 684 O O . PRO A 1 85 ? -5.658 -0.369 15.473 1.00 96.00 85 PRO A O 1
ATOM 687 N N . GLN A 1 86 ? -3.520 -0.213 14.807 1.00 98.00 86 GLN A N 1
ATOM 688 C CA . GLN A 1 86 ? -3.834 0.555 13.603 1.00 98.00 86 GLN A CA 1
ATOM 689 C C . GLN A 1 86 ? -4.155 -0.428 12.477 1.00 98.00 86 GLN A C 1
ATOM 691 O O . GLN A 1 86 ? -3.604 -1.531 12.437 1.00 98.00 86 GLN A O 1
ATOM 696 N N . GLU A 1 87 ? -5.019 -0.025 11.559 1.00 98.62 87 GLU A N 1
ATOM 697 C CA . GLU A 1 87 ? -5.452 -0.846 10.433 1.00 98.62 87 GLU A CA 1
ATOM 698 C C . GLU A 1 87 ? -5.308 -0.050 9.140 1.00 98.62 87 GLU A C 1
ATOM 700 O O . GLU A 1 87 ? -5.766 1.085 9.079 1.00 98.62 87 GLU A O 1
ATOM 705 N N . ILE A 1 88 ? -4.670 -0.617 8.116 1.00 98.75 88 ILE A N 1
ATOM 706 C CA . ILE A 1 88 ? -4.590 -0.032 6.774 1.00 98.75 88 ILE A CA 1
ATOM 707 C C . ILE A 1 88 ? -6.017 0.141 6.246 1.00 98.75 88 ILE A C 1
ATOM 709 O O . ILE A 1 88 ? -6.803 -0.803 6.305 1.00 98.75 88 ILE A O 1
ATOM 713 N N . ILE A 1 89 ? -6.321 1.333 5.730 1.00 98.56 89 ILE A N 1
ATOM 714 C CA . ILE A 1 89 ? -7.621 1.723 5.157 1.00 98.56 89 ILE A CA 1
ATOM 715 C C . ILE A 1 89 ? -7.520 2.191 3.699 1.00 98.56 89 ILE A C 1
ATOM 717 O O . ILE A 1 89 ? -8.535 2.292 3.015 1.00 98.56 89 ILE A O 1
ATOM 721 N N . GLU A 1 90 ? -6.307 2.405 3.183 1.00 98.50 90 GLU A N 1
ATOM 722 C CA . GLU A 1 90 ? -6.035 2.654 1.763 1.00 98.50 90 GLU A CA 1
ATOM 723 C C . GLU A 1 90 ? -4.742 1.947 1.343 1.00 98.50 90 GLU A C 1
ATOM 725 O O . GLU A 1 90 ? -3.726 2.028 2.038 1.00 98.50 90 GLU A O 1
ATOM 730 N N . PHE A 1 91 ? -4.775 1.260 0.198 1.00 98.31 91 PHE A N 1
ATOM 731 C CA . PHE A 1 91 ? -3.651 0.490 -0.339 1.00 98.31 91 PHE A CA 1
ATOM 732 C C . PHE A 1 91 ? -3.336 0.908 -1.789 1.00 98.31 91 PHE A C 1
ATOM 734 O O . PHE A 1 91 ? -3.755 0.236 -2.739 1.00 98.31 91 PHE A O 1
ATOM 741 N N . PRO A 1 92 ? -2.602 2.015 -2.002 1.00 97.00 92 PRO A N 1
ATOM 742 C CA . PRO A 1 92 ? -2.159 2.433 -3.326 1.00 97.00 92 PRO A CA 1
ATOM 743 C C . PRO A 1 92 ? -0.788 1.838 -3.693 1.00 97.00 92 PRO A C 1
ATOM 745 O O . PRO A 1 92 ? 0.147 1.831 -2.890 1.00 97.00 92 PRO A O 1
ATOM 748 N N . ILE A 1 93 ? -0.636 1.408 -4.949 1.00 98.00 93 ILE A N 1
ATOM 749 C CA . ILE A 1 93 ? 0.654 1.078 -5.569 1.00 98.00 93 ILE A CA 1
ATOM 750 C C . ILE A 1 93 ? 0.719 1.702 -6.962 1.00 98.00 93 ILE A C 1
ATOM 752 O O . ILE A 1 93 ? -0.115 1.423 -7.824 1.00 98.00 93 ILE A O 1
ATOM 756 N N . LEU A 1 94 ? 1.748 2.506 -7.219 1.00 96.94 94 LEU A N 1
ATOM 757 C CA . LEU A 1 94 ? 2.026 3.063 -8.544 1.00 96.94 94 LEU A CA 1
ATOM 758 C C . LEU A 1 94 ? 3.219 2.344 -9.174 1.00 96.94 94 LEU A C 1
ATOM 760 O O . LEU A 1 94 ? 4.318 2.380 -8.621 1.00 96.94 94 LEU A O 1
ATOM 764 N N . LYS A 1 95 ? 3.024 1.740 -10.349 1.00 97.88 95 LYS A N 1
ATOM 765 C CA . LYS A 1 95 ? 4.095 1.129 -11.148 1.00 97.88 95 LYS A CA 1
ATOM 766 C C . LYS A 1 95 ? 4.700 2.176 -12.074 1.00 97.88 95 LYS A C 1
ATOM 768 O O . LYS A 1 95 ? 4.094 2.546 -13.079 1.00 97.88 95 LYS A O 1
ATOM 773 N N . LEU A 1 96 ? 5.900 2.640 -11.744 1.00 96.12 96 LEU A N 1
ATOM 774 C CA . LEU A 1 96 ? 6.672 3.566 -12.569 1.00 96.12 96 LEU A CA 1
ATOM 775 C C . LEU A 1 96 ? 7.695 2.800 -13.405 1.00 96.12 96 LEU A C 1
ATOM 777 O O . LEU A 1 96 ? 8.456 1.995 -12.864 1.00 96.12 96 LEU A O 1
ATOM 781 N N . ASN A 1 97 ? 7.771 3.100 -14.699 1.00 95.12 97 ASN A N 1
ATOM 782 C CA . ASN A 1 97 ? 8.816 2.585 -15.579 1.00 95.12 97 ASN A CA 1
ATOM 783 C C . ASN A 1 97 ? 10.169 3.215 -15.226 1.00 95.12 97 ASN A C 1
ATOM 785 O O . ASN A 1 97 ? 10.314 4.431 -15.229 1.00 95.12 97 ASN A O 1
ATOM 789 N N . GLY A 1 98 ? 11.195 2.411 -14.965 1.00 92.50 98 GLY A N 1
ATOM 790 C CA . GLY A 1 98 ? 12.517 2.907 -14.582 1.00 92.50 98 GLY A CA 1
ATOM 791 C C . GLY A 1 98 ? 13.242 3.678 -15.691 1.00 92.50 98 GLY A C 1
ATOM 792 O O . GLY A 1 98 ? 14.106 4.498 -15.408 1.00 92.50 98 GLY A O 1
ATOM 793 N N . ARG A 1 99 ? 12.910 3.464 -16.967 1.00 91.12 99 ARG A N 1
ATOM 794 C CA . ARG A 1 99 ? 13.519 4.185 -18.097 1.00 91.12 99 ARG A CA 1
ATOM 795 C C . ARG A 1 99 ? 12.830 5.516 -18.383 1.00 91.12 99 ARG A C 1
ATOM 797 O O . ARG A 1 99 ? 13.513 6.475 -18.732 1.00 91.12 99 ARG A O 1
ATOM 804 N N . THR A 1 100 ? 11.502 5.565 -18.307 1.00 89.75 100 THR A N 1
ATOM 805 C CA . THR A 1 100 ? 10.716 6.757 -18.684 1.00 89.75 100 THR A CA 1
ATOM 806 C C . THR A 1 100 ? 10.207 7.545 -17.483 1.00 89.75 100 THR A C 1
ATOM 808 O O . THR A 1 100 ? 9.792 8.688 -17.645 1.00 89.75 100 THR A O 1
ATOM 811 N N . MET A 1 101 ? 10.231 6.945 -16.290 1.00 86.88 101 MET A N 1
ATOM 812 C CA . MET A 1 101 ? 9.632 7.446 -15.048 1.00 86.88 101 MET A CA 1
ATOM 813 C C . MET A 1 101 ? 8.146 7.798 -15.175 1.00 86.88 101 MET A C 1
ATOM 815 O O . MET A 1 101 ? 7.603 8.544 -14.360 1.00 86.88 101 MET A O 1
ATOM 819 N N . GLU A 1 102 ? 7.477 7.251 -16.188 1.00 90.19 102 GLU A N 1
ATOM 820 C CA . GLU A 1 102 ? 6.035 7.366 -16.350 1.00 90.19 102 GLU A CA 1
ATOM 821 C C . GLU A 1 102 ? 5.327 6.259 -15.572 1.00 90.19 102 GLU A C 1
ATOM 823 O O . GLU A 1 102 ? 5.858 5.159 -15.406 1.00 90.19 102 GLU A O 1
ATOM 828 N N . ILE A 1 103 ? 4.123 6.562 -15.087 1.00 92.81 103 ILE A N 1
ATOM 829 C CA . ILE A 1 103 ? 3.252 5.560 -14.477 1.00 92.81 103 ILE A CA 1
ATOM 830 C C . ILE A 1 103 ? 2.639 4.723 -15.592 1.00 92.81 103 ILE A C 1
ATOM 832 O O . ILE A 1 103 ? 1.975 5.263 -16.476 1.00 92.81 103 ILE A O 1
ATOM 836 N N . GLU A 1 104 ? 2.850 3.415 -15.524 1.00 95.69 104 GLU A N 1
ATOM 837 C CA . GLU A 1 104 ? 2.295 2.456 -16.480 1.00 95.69 104 GLU A CA 1
ATOM 838 C C . GLU A 1 104 ? 1.061 1.733 -15.947 1.00 95.69 104 GLU A C 1
ATOM 840 O O . GLU A 1 104 ? 0.206 1.326 -16.727 1.00 95.69 104 GLU A O 1
ATOM 845 N N . SER A 1 105 ? 0.964 1.565 -14.628 1.00 95.81 105 SER A N 1
ATOM 846 C CA . SER A 1 105 ? -0.161 0.888 -13.986 1.00 95.81 105 SER A CA 1
ATOM 847 C C . SER A 1 105 ? -0.339 1.381 -12.553 1.00 95.81 105 SER A C 1
ATOM 849 O O . SER A 1 105 ? 0.593 1.890 -11.917 1.00 95.81 105 SER A O 1
ATOM 851 N N . THR A 1 106 ? -1.554 1.229 -12.041 1.00 95.50 106 THR A N 1
ATOM 852 C CA . THR A 1 106 ? -1.935 1.601 -10.681 1.00 95.50 106 THR A CA 1
ATOM 853 C C . THR A 1 106 ? -2.785 0.493 -10.083 1.00 95.50 106 THR A C 1
ATOM 855 O O . THR A 1 106 ? -3.790 0.095 -10.671 1.00 95.50 106 THR A O 1
ATOM 858 N N . PHE A 1 107 ? -2.391 0.031 -8.901 1.00 98.06 107 PHE A N 1
ATOM 859 C CA . PHE A 1 107 ? -3.265 -0.692 -7.990 1.00 98.06 107 PHE A CA 1
ATOM 860 C C . PHE A 1 107 ? -3.784 0.296 -6.950 1.00 98.06 107 PHE A C 1
ATOM 862 O O . PHE A 1 107 ? -3.012 1.076 -6.392 1.00 98.06 107 PHE A O 1
ATOM 869 N N . HIS A 1 108 ? -5.086 0.292 -6.700 1.00 97.75 108 HIS A N 1
ATOM 870 C CA . HIS A 1 108 ? -5.695 1.137 -5.682 1.00 97.75 108 HIS A CA 1
ATOM 871 C C . HIS A 1 108 ? -6.945 0.456 -5.148 1.00 97.75 108 HIS A C 1
ATOM 873 O O . HIS A 1 108 ? -7.785 -0.003 -5.923 1.00 97.75 108 HIS A O 1
ATOM 879 N N . THR A 1 109 ? -7.054 0.382 -3.827 1.00 96.81 109 THR A N 1
ATOM 880 C CA . THR A 1 109 ? -8.271 -0.042 -3.141 1.00 96.81 109 THR A CA 1
ATOM 881 C C . THR A 1 109 ? -8.316 0.595 -1.762 1.00 96.81 109 THR A C 1
ATOM 883 O O . THR A 1 109 ? -7.282 0.758 -1.109 1.00 96.81 109 THR A O 1
ATOM 886 N N . TYR A 1 110 ? -9.521 0.912 -1.304 1.00 98.50 110 TYR A N 1
ATOM 887 C CA . TYR A 1 110 ? -9.765 1.100 0.119 1.00 98.50 110 TYR A CA 1
ATOM 888 C C . TYR A 1 110 ? -9.853 -0.266 0.799 1.00 98.50 110 TYR A C 1
ATOM 890 O O . TYR A 1 110 ? -10.060 -1.292 0.138 1.00 98.50 110 TYR A O 1
ATOM 898 N N . VAL A 1 111 ? -9.642 -0.273 2.110 1.00 98.75 111 VAL A N 1
ATOM 899 C CA . VAL A 1 111 ? -9.619 -1.483 2.931 1.00 98.75 111 VAL A CA 1
ATOM 900 C C . VAL A 1 111 ? -10.586 -1.287 4.085 1.00 98.75 111 VAL A C 1
ATOM 902 O O . VAL A 1 111 ? -10.565 -0.241 4.732 1.00 98.75 111 VAL A O 1
ATOM 905 N N . GLN A 1 112 ? -11.435 -2.280 4.340 1.00 98.62 112 GLN A N 1
ATOM 906 C CA . GLN A 1 112 ? -12.361 -2.225 5.464 1.00 98.62 112 GLN A CA 1
ATOM 907 C C . GLN A 1 112 ? -11.620 -2.594 6.764 1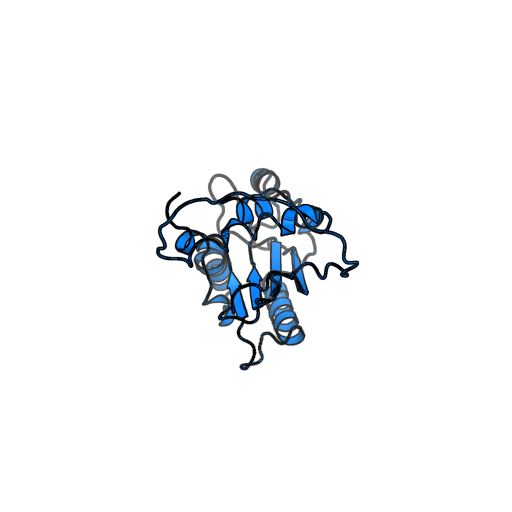.00 98.62 112 GLN A C 1
ATOM 909 O O . GLN A 1 112 ? -11.143 -3.732 6.872 1.00 98.62 112 GLN A O 1
ATOM 914 N N . PRO A 1 113 ? -11.518 -1.680 7.752 1.00 98.44 113 PRO A N 1
ATOM 915 C CA . PRO A 1 113 ? -11.011 -2.022 9.075 1.00 98.44 113 PRO A CA 1
ATOM 916 C C . PRO A 1 113 ? -12.022 -2.910 9.809 1.00 98.44 113 PRO A C 1
ATOM 918 O O . PRO A 1 113 ? -13.236 -2.729 9.690 1.00 98.44 113 PRO A O 1
ATOM 921 N N . VAL A 1 114 ? -11.525 -3.893 10.557 1.00 97.62 114 VAL A N 1
ATOM 922 C CA . VAL A 1 114 ? -12.344 -4.914 11.229 1.00 97.62 114 VAL A CA 1
ATOM 923 C C . VAL A 1 114 ? -12.348 -4.711 12.742 1.00 97.62 114 VAL A C 1
ATOM 925 O O . VAL A 1 114 ? -13.370 -4.958 13.383 1.00 97.62 114 VAL A O 1
ATOM 928 N N . VAL A 1 115 ? -11.234 -4.257 13.325 1.00 97.56 115 VAL A N 1
ATOM 929 C CA . VAL A 1 115 ? -11.119 -4.059 14.779 1.00 97.56 115 VAL A CA 1
ATOM 930 C C . VAL A 1 115 ? -11.738 -2.729 15.199 1.00 97.56 115 VAL A C 1
ATOM 932 O O . VAL A 1 115 ? -12.529 -2.687 16.141 1.00 97.56 115 VAL A O 1
ATOM 935 N N . HIS A 1 116 ? -11.425 -1.659 14.467 1.00 97.44 116 HIS A N 1
ATOM 936 C CA . HIS A 1 116 ? -11.970 -0.314 14.652 1.00 97.44 116 HIS A CA 1
ATOM 937 C C . HIS A 1 116 ? -12.718 0.117 13.379 1.00 97.44 116 HIS A C 1
ATOM 939 O O . HIS A 1 116 ? -12.219 0.958 12.632 1.00 97.44 116 HIS A O 1
ATOM 945 N N . PRO A 1 117 ? -13.908 -0.460 13.098 1.00 97.75 117 PRO A N 1
ATOM 946 C CA . PRO A 1 117 ? -14.618 -0.254 11.832 1.00 97.75 117 PRO A CA 1
ATOM 947 C C . PRO A 1 117 ? -15.070 1.196 11.615 1.00 97.75 117 PRO A C 1
ATOM 949 O O . PRO A 1 117 ? -15.207 1.633 10.476 1.00 97.75 117 PRO A O 1
ATOM 952 N N . GLN A 1 118 ? -15.276 1.953 12.697 1.00 98.38 118 GLN A N 1
ATOM 953 C CA . GLN A 1 118 ? -15.657 3.359 12.626 1.00 98.38 118 GLN A CA 1
ATOM 954 C C . GLN A 1 118 ? -14.417 4.251 12.593 1.00 98.38 118 GLN A C 1
ATOM 956 O O . GLN A 1 118 ? -13.655 4.301 13.563 1.00 98.38 118 GLN A O 1
ATOM 961 N N . LEU A 1 119 ? -14.244 5.001 11.504 1.00 98.25 119 LEU A N 1
ATOM 962 C CA . LEU A 1 119 ? -13.179 5.990 11.395 1.00 98.25 119 LEU A CA 1
ATOM 963 C C . LEU A 1 119 ? -13.420 7.136 12.382 1.00 98.25 119 LEU A C 1
ATOM 965 O O . LEU A 1 119 ? -14.528 7.660 12.518 1.00 98.25 119 LEU A O 1
ATOM 969 N N . THR A 1 120 ? -12.361 7.548 13.073 1.00 97.94 120 THR A N 1
ATOM 970 C CA . THR A 1 120 ? -12.426 8.695 13.980 1.00 97.94 120 THR A CA 1
ATOM 971 C C . THR A 1 120 ? -12.464 10.001 13.176 1.00 97.94 120 THR A C 1
ATOM 973 O O . THR A 1 120 ? -11.894 10.068 12.081 1.00 97.94 120 THR A O 1
ATOM 976 N N . PRO A 1 121 ? -13.047 11.088 13.717 1.00 97.31 121 PRO A N 1
ATOM 977 C CA . PRO A 1 121 ? -12.989 12.396 13.065 1.00 97.31 121 PRO A CA 1
ATOM 978 C C . PRO A 1 121 ? -11.553 12.856 12.791 1.00 97.31 121 PRO A C 1
ATOM 980 O O . PRO A 1 121 ? -11.283 13.429 11.740 1.00 97.31 121 PRO A O 1
ATOM 983 N N . PHE A 1 122 ? -10.624 12.551 13.705 1.00 95.62 122 PHE A N 1
ATOM 984 C CA . PHE A 1 122 ? -9.204 12.846 13.530 1.00 95.62 122 PHE A CA 1
ATOM 985 C C . PHE A 1 122 ? -8.605 12.105 12.326 1.00 95.62 122 PHE A C 1
ATOM 987 O O . PHE A 1 122 ? -7.870 12.701 11.540 1.00 95.62 122 PHE A O 1
ATOM 994 N N . CYS A 1 123 ? -8.936 10.822 12.155 1.00 93.81 123 CYS A N 1
ATOM 995 C CA . CYS A 1 123 ? -8.481 10.027 11.018 1.00 93.81 123 CYS A CA 1
ATOM 996 C C . CYS A 1 123 ? -9.018 10.576 9.696 1.00 93.81 123 CYS A C 1
ATOM 998 O O . CYS A 1 123 ? -8.250 10.761 8.749 1.00 93.81 123 CYS A O 1
ATOM 1000 N N . THR A 1 124 ? -10.309 10.903 9.643 1.00 91.69 124 THR A N 1
ATOM 1001 C CA . THR A 1 124 ? -10.921 11.506 8.454 1.00 91.69 124 THR A CA 1
ATOM 1002 C C . THR A 1 124 ? -10.334 12.882 8.139 1.00 91.69 124 THR A C 1
ATOM 1004 O O . THR A 1 124 ? -10.084 13.172 6.972 1.00 91.69 124 THR A O 1
ATOM 1007 N N . GLU A 1 125 ? -10.063 13.722 9.140 1.00 92.69 125 GLU A N 1
ATOM 1008 C CA . GLU A 1 125 ? -9.420 15.028 8.936 1.00 92.69 125 GLU A CA 1
ATOM 1009 C C . GLU A 1 125 ? -7.999 14.883 8.373 1.00 92.69 125 GLU A C 1
ATOM 1011 O O . GLU A 1 125 ? -7.616 15.615 7.459 1.00 92.69 125 GLU A O 1
ATOM 1016 N N . LEU A 1 126 ? -7.226 13.927 8.895 1.00 89.38 126 LEU A N 1
ATOM 1017 C CA . LEU A 1 126 ? -5.830 13.728 8.515 1.00 89.38 126 LEU A CA 1
ATOM 1018 C C . LEU A 1 126 ? -5.670 13.098 7.124 1.00 89.38 126 LEU A C 1
ATOM 1020 O O . LEU A 1 126 ? -4.805 13.522 6.361 1.00 89.38 126 LEU A O 1
ATOM 1024 N N . THR A 1 127 ? -6.477 12.080 6.816 1.00 89.19 127 THR A N 1
ATOM 1025 C CA . THR A 1 127 ? -6.349 11.265 5.591 1.00 89.19 127 THR A CA 1
ATOM 1026 C C . THR A 1 127 ? -7.284 11.729 4.472 1.00 89.19 127 THR A C 1
ATOM 1028 O O . THR A 1 127 ? -7.028 11.505 3.292 1.00 89.19 127 THR A O 1
ATOM 1031 N N . GLY A 1 128 ? -8.393 12.389 4.820 1.00 93.38 128 GLY A N 1
ATOM 1032 C CA . GLY A 1 128 ? -9.472 12.723 3.892 1.00 93.38 128 GLY A CA 1
ATOM 1033 C C . GLY A 1 128 ? -10.387 11.548 3.523 1.00 93.38 128 GLY A C 1
ATOM 1034 O O . GLY A 1 128 ? -11.265 11.742 2.676 1.00 93.38 128 GLY A O 1
ATOM 1035 N N . ILE A 1 129 ? -10.200 10.370 4.131 1.00 91.31 129 ILE A N 1
ATOM 1036 C CA . ILE A 1 129 ? -11.016 9.166 3.923 1.00 91.31 129 ILE A CA 1
ATOM 1037 C C . ILE A 1 129 ? -12.242 9.225 4.841 1.00 91.31 129 ILE A C 1
ATOM 1039 O O . ILE A 1 129 ? -12.124 9.383 6.059 1.00 91.31 129 ILE A O 1
ATOM 1043 N N . ILE A 1 130 ? -13.430 9.112 4.244 1.00 96.88 130 ILE A N 1
ATOM 1044 C CA . ILE A 1 130 ? -14.712 9.085 4.962 1.00 96.88 130 ILE A CA 1
ATOM 1045 C C . ILE A 1 130 ? -15.218 7.648 5.113 1.00 96.88 130 ILE A C 1
ATOM 1047 O O . ILE A 1 130 ? -14.799 6.761 4.373 1.00 96.88 130 ILE A O 1
ATOM 1051 N N . GLN A 1 131 ? -16.149 7.432 6.043 1.00 98.50 131 GLN A N 1
ATOM 1052 C CA . GLN A 1 131 ? -16.680 6.104 6.369 1.00 98.50 131 GLN A CA 1
ATOM 1053 C C . GLN A 1 131 ? -17.193 5.343 5.132 1.00 98.50 131 GLN A C 1
ATOM 1055 O O . GLN A 1 131 ? -16.779 4.214 4.887 1.00 98.50 131 GLN A O 1
ATOM 1060 N N . ASP A 1 132 ? -17.978 6.005 4.280 1.00 98.25 132 ASP A N 1
ATOM 1061 C CA . ASP A 1 132 ? -18.539 5.419 3.054 1.00 98.25 132 ASP A CA 1
ATOM 1062 C C . ASP A 1 132 ? -17.475 4.888 2.072 1.00 98.25 132 ASP A C 1
ATOM 1064 O O . ASP A 1 132 ? -17.785 4.084 1.194 1.00 98.25 132 ASP A O 1
ATOM 1068 N N . MET A 1 133 ? -16.221 5.345 2.178 1.00 97.50 133 MET A N 1
ATOM 1069 C CA . MET A 1 133 ? -15.126 4.882 1.320 1.00 97.50 133 MET A CA 1
ATOM 1070 C C . MET A 1 133 ? -14.550 3.543 1.782 1.00 97.50 133 MET A C 1
ATOM 1072 O O . MET A 1 133 ? -14.021 2.817 0.944 1.00 97.50 133 MET A O 1
ATOM 1076 N N . VAL A 1 134 ? -14.645 3.217 3.077 1.00 98.38 134 VAL A N 1
ATOM 1077 C CA . VAL A 1 134 ? -14.120 1.971 3.670 1.00 98.38 134 VAL A CA 1
ATOM 1078 C C . VAL A 1 134 ? -15.215 0.940 3.946 1.00 98.38 134 VAL A C 1
ATOM 1080 O O . VAL A 1 134 ? -14.932 -0.257 4.008 1.00 98.38 134 VAL A O 1
ATOM 1083 N N . ASP A 1 135 ? -16.470 1.374 4.058 1.00 98.25 135 ASP A N 1
ATOM 1084 C CA . ASP A 1 135 ? -17.608 0.484 4.269 1.00 98.25 135 ASP A CA 1
ATOM 1085 C C . ASP A 1 135 ? -17.807 -0.473 3.087 1.00 98.25 135 ASP A C 1
ATOM 1087 O O . ASP A 1 135 ? -17.863 -0.079 1.922 1.00 98.25 135 ASP A O 1
ATOM 1091 N N . GLY A 1 136 ? -17.907 -1.769 3.396 1.00 97.81 136 GLY A N 1
ATOM 1092 C CA . GLY A 1 136 ? -18.098 -2.829 2.400 1.00 97.81 136 GLY A CA 1
ATOM 1093 C C . GLY A 1 136 ? -16.890 -3.083 1.492 1.00 97.81 136 GLY A C 1
ATOM 1094 O O . GLY A 1 136 ? -17.002 -3.852 0.534 1.00 97.81 136 GLY A O 1
ATOM 1095 N N . GLN A 1 137 ? -15.747 -2.454 1.769 1.00 98.62 137 GLN A N 1
ATOM 1096 C CA . GLN A 1 137 ? -14.500 -2.727 1.063 1.00 98.62 137 GLN A CA 1
ATOM 1097 C C . GLN A 1 137 ? -13.912 -4.084 1.474 1.00 98.62 137 GLN A C 1
ATOM 1099 O O . GLN A 1 137 ? -14.303 -4.664 2.486 1.00 98.62 137 GLN A O 1
ATOM 1104 N N . PRO A 1 138 ? -12.955 -4.628 0.708 1.00 98.62 138 PRO A N 1
ATOM 1105 C CA . PRO A 1 138 ? -12.303 -5.871 1.086 1.00 98.62 138 PRO A CA 1
ATOM 1106 C C . PRO A 1 138 ? -11.488 -5.707 2.375 1.00 98.62 138 PRO A C 1
ATOM 1108 O O . PRO A 1 138 ? -10.915 -4.651 2.648 1.00 98.62 138 PRO A O 1
ATOM 1111 N N . THR A 1 139 ? -11.388 -6.786 3.143 1.00 98.69 139 THR A N 1
ATOM 1112 C CA . THR A 1 139 ? -10.477 -6.877 4.295 1.00 98.69 139 THR A CA 1
ATOM 1113 C C . THR A 1 139 ? -9.015 -6.880 3.838 1.00 98.69 139 THR A C 1
ATOM 1115 O O . THR A 1 139 ? -8.726 -7.231 2.691 1.00 98.69 139 THR A O 1
ATOM 1118 N N . LEU A 1 140 ? -8.064 -6.577 4.733 1.00 98.69 140 LEU A N 1
ATOM 1119 C CA . LEU A 1 140 ? -6.636 -6.585 4.378 1.00 98.69 140 LEU A CA 1
ATOM 1120 C C . LEU A 1 140 ? -6.184 -7.920 3.758 1.00 98.69 140 LEU A C 1
ATOM 1122 O O . LEU A 1 140 ? -5.442 -7.901 2.783 1.00 98.69 140 LEU A O 1
ATOM 1126 N N . SER A 1 141 ? -6.661 -9.064 4.263 1.00 98.50 141 SER A N 1
ATOM 1127 C CA . SER A 1 141 ? -6.319 -10.382 3.699 1.00 98.50 141 SER A CA 1
ATOM 1128 C C . SER A 1 141 ? -6.696 -10.478 2.219 1.00 98.50 141 SER A C 1
ATOM 1130 O O . SER A 1 141 ? -5.875 -10.851 1.388 1.00 98.50 141 SER A O 1
ATOM 1132 N N . GLN A 1 142 ? -7.915 -10.056 1.874 1.00 98.69 142 GLN A N 1
ATOM 1133 C CA . GLN A 1 142 ? -8.405 -10.058 0.493 1.00 98.69 142 GLN A CA 1
ATOM 1134 C C . GLN A 1 142 ? -7.662 -9.039 -0.376 1.00 98.69 142 GLN A C 1
ATOM 1136 O O . GLN A 1 142 ? -7.462 -9.261 -1.567 1.00 98.69 142 GLN A O 1
ATOM 1141 N N . VAL A 1 143 ? -7.258 -7.902 0.195 1.00 98.81 143 VAL A N 1
ATOM 1142 C CA . VAL A 1 143 ? -6.453 -6.907 -0.525 1.00 98.81 143 VAL A CA 1
ATOM 1143 C C . VAL A 1 143 ? -5.069 -7.457 -0.849 1.00 98.81 143 VAL A C 1
ATOM 1145 O O . VAL A 1 143 ? -4.614 -7.268 -1.972 1.00 98.81 143 VAL A O 1
ATOM 1148 N N . LEU A 1 144 ? -4.422 -8.168 0.077 1.00 98.75 144 LEU A N 1
ATOM 1149 C CA . LEU A 1 144 ? -3.113 -8.778 -0.172 1.00 98.75 144 LEU A CA 1
ATOM 1150 C C . LEU A 1 144 ? -3.178 -9.827 -1.289 1.00 98.75 144 LEU A C 1
ATOM 1152 O O . LEU A 1 144 ? -2.346 -9.776 -2.191 1.00 98.75 144 LEU A O 1
ATOM 1156 N N . GLU A 1 145 ? -4.214 -10.670 -1.309 1.00 98.56 145 GLU A N 1
ATOM 1157 C CA . GLU A 1 145 ? -4.463 -11.606 -2.420 1.00 98.56 145 GLU A CA 1
ATOM 1158 C C . GLU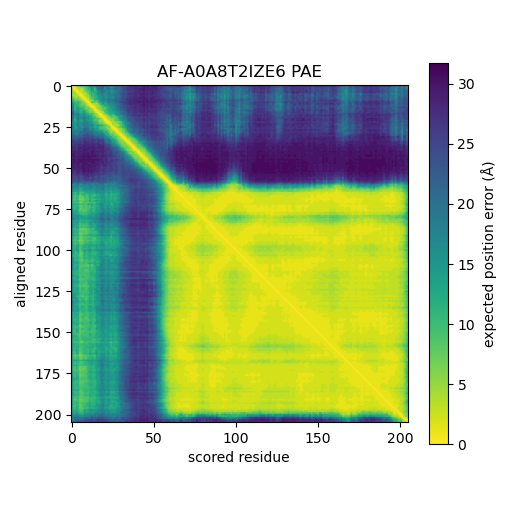 A 1 145 ? -4.611 -10.868 -3.763 1.00 98.56 145 GLU A C 1
ATOM 1160 O O . GLU A 1 145 ? -4.004 -11.239 -4.767 1.00 98.56 145 GLU A O 1
ATOM 1165 N N . ARG A 1 146 ? -5.356 -9.756 -3.788 1.00 98.69 146 ARG A N 1
ATOM 1166 C CA . ARG A 1 146 ? -5.504 -8.928 -4.999 1.00 98.69 146 ARG A CA 1
ATOM 1167 C C . ARG A 1 146 ? -4.199 -8.256 -5.421 1.00 98.69 146 ARG A C 1
ATOM 1169 O O . ARG A 1 146 ? -3.992 -8.030 -6.615 1.00 98.69 146 ARG A O 1
ATOM 1176 N N . VAL A 1 147 ? -3.326 -7.913 -4.473 1.00 98.62 147 VAL A N 1
ATOM 1177 C CA . VAL A 1 147 ? -1.987 -7.403 -4.788 1.00 98.62 147 VAL A CA 1
ATOM 1178 C C . VAL A 1 147 ? -1.146 -8.505 -5.423 1.00 98.62 147 VAL A C 1
ATOM 1180 O O . VAL A 1 147 ? -0.510 -8.230 -6.437 1.00 98.62 147 VAL A O 1
ATOM 1183 N N . ASP A 1 148 ? -1.170 -9.734 -4.900 1.00 98.44 148 ASP A N 1
ATOM 1184 C CA . ASP A 1 148 ? -0.465 -10.874 -5.505 1.00 98.44 148 ASP A CA 1
ATOM 1185 C C . ASP A 1 148 ? -0.915 -11.099 -6.960 1.00 98.44 148 ASP A C 1
ATOM 1187 O O . ASP A 1 148 ? -0.087 -11.203 -7.873 1.00 98.44 148 ASP A O 1
ATOM 1191 N N . GLU A 1 149 ? -2.229 -11.087 -7.202 1.00 98.62 149 GLU A N 1
ATOM 1192 C CA . GLU A 1 149 ? -2.811 -11.200 -8.544 1.00 98.62 149 GLU A CA 1
ATOM 1193 C C . GLU A 1 149 ? -2.369 -10.058 -9.468 1.00 98.62 149 GLU A C 1
ATOM 1195 O O . GLU A 1 149 ? -1.993 -10.289 -10.624 1.00 98.62 149 GLU A O 1
ATOM 1200 N N . TRP A 1 150 ? -2.386 -8.819 -8.971 1.00 98.62 150 TRP A N 1
ATOM 1201 C CA . TRP A 1 150 ? -1.944 -7.656 -9.736 1.00 98.62 150 TRP A CA 1
ATOM 1202 C C . TRP A 1 150 ? -0.447 -7.729 -10.058 1.00 98.62 150 TRP A C 1
ATOM 1204 O O . TRP A 1 150 ? -0.060 -7.528 -11.210 1.00 98.62 150 TRP A O 1
ATOM 1214 N N . MET A 1 151 ? 0.395 -8.099 -9.091 1.00 98.56 151 MET A N 1
ATOM 1215 C CA . MET A 1 151 ? 1.838 -8.278 -9.281 1.00 98.56 151 MET A CA 1
ATOM 1216 C C . MET A 1 151 ? 2.136 -9.339 -10.348 1.00 98.56 151 MET A C 1
ATOM 1218 O O . MET A 1 151 ? 2.993 -9.123 -11.214 1.00 98.56 151 MET A O 1
ATOM 1222 N N . ALA A 1 152 ? 1.410 -10.461 -10.326 1.00 98.25 152 ALA A N 1
ATOM 1223 C CA . ALA A 1 152 ? 1.525 -11.515 -11.330 1.00 98.25 152 ALA A CA 1
ATOM 1224 C C . ALA A 1 152 ? 1.101 -11.022 -12.724 1.00 98.25 152 ALA A C 1
ATOM 1226 O O . ALA A 1 152 ? 1.848 -11.182 -13.693 1.00 98.25 152 ALA A O 1
ATOM 1227 N N . LYS A 1 153 ? -0.062 -10.365 -12.822 1.00 98.38 153 LYS A N 1
ATOM 1228 C CA . LYS A 1 153 ? -0.602 -9.821 -14.078 1.00 98.38 153 LYS A CA 1
ATOM 1229 C C . LYS A 1 153 ? 0.321 -8.781 -14.716 1.00 98.38 153 LYS A C 1
ATOM 1231 O O . LYS A 1 153 ? 0.450 -8.737 -15.936 1.00 98.38 153 LYS A O 1
ATOM 1236 N N . GLU A 1 154 ? 0.973 -7.960 -13.901 1.00 98.00 154 GLU A N 1
ATOM 1237 C CA . GLU A 1 154 ? 1.912 -6.926 -14.346 1.00 98.00 154 GLU A CA 1
ATOM 1238 C C . GLU A 1 154 ? 3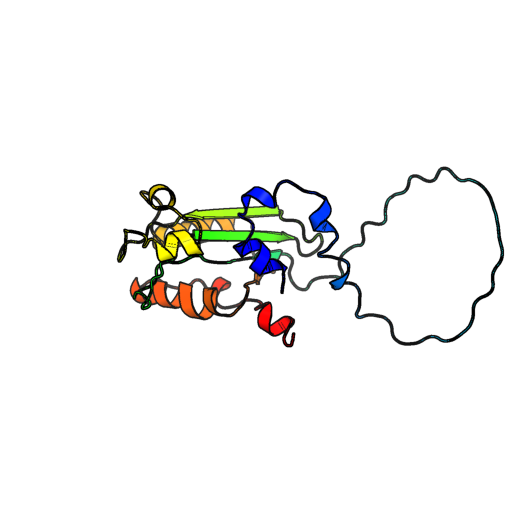.310 -7.470 -14.699 1.00 98.00 154 GLU A C 1
ATOM 1240 O O . GLU A 1 154 ? 4.193 -6.682 -15.063 1.00 98.00 154 GLU A O 1
ATOM 1245 N N . GLY A 1 155 ? 3.521 -8.790 -14.584 1.00 97.88 155 GLY A N 1
ATOM 1246 C CA . GLY A 1 155 ? 4.794 -9.464 -14.854 1.00 97.88 155 GLY A CA 1
ATOM 1247 C C . GLY A 1 155 ? 5.884 -9.152 -13.827 1.00 97.88 155 GLY A C 1
ATOM 1248 O O . GLY A 1 155 ? 7.065 -9.347 -14.103 1.00 97.88 155 GLY A O 1
ATOM 1249 N N . LEU A 1 156 ? 5.516 -8.639 -12.649 1.00 97.69 156 LEU A N 1
ATOM 1250 C CA . LEU A 1 156 ? 6.464 -8.176 -11.630 1.00 97.69 156 LEU A CA 1
ATOM 1251 C C . LEU A 1 156 ? 7.072 -9.321 -10.812 1.00 97.69 156 LEU A C 1
ATOM 1253 O O . LEU A 1 156 ? 8.062 -9.101 -10.117 1.00 97.69 156 LEU A O 1
ATOM 1257 N N . LEU A 1 157 ? 6.487 -10.520 -10.905 1.00 96.62 157 LEU A N 1
ATOM 1258 C CA . LEU A 1 157 ? 6.972 -11.741 -10.256 1.00 96.62 157 LEU A CA 1
ATOM 1259 C C . LEU A 1 157 ? 7.926 -12.561 -11.146 1.00 96.62 157 LEU A C 1
ATOM 1261 O O . LEU A 1 157 ? 8.468 -13.569 -10.695 1.00 96.62 157 LEU A O 1
ATOM 1265 N N . ASP A 1 158 ? 8.147 -12.146 -12.398 1.00 96.69 158 ASP A N 1
ATOM 1266 C CA . ASP A 1 158 ? 9.132 -12.778 -13.277 1.00 96.69 158 ASP A CA 1
ATOM 1267 C C . ASP A 1 158 ? 10.560 -12.495 -12.754 1.00 96.69 158 ASP A C 1
ATOM 1269 O O . ASP A 1 158 ? 10.925 -11.327 -12.592 1.00 96.69 158 ASP A O 1
ATOM 1273 N N . PRO A 1 159 ? 11.415 -13.515 -12.531 1.00 94.56 159 PRO A N 1
ATOM 1274 C CA . PRO A 1 159 ? 12.784 -13.320 -12.041 1.00 94.56 159 PRO A CA 1
ATOM 1275 C C . PRO A 1 159 ? 13.677 -12.435 -12.929 1.00 94.56 159 PRO A C 1
ATOM 1277 O O . PRO A 1 159 ? 14.677 -11.882 -12.459 1.00 94.56 159 PRO A O 1
ATOM 1280 N N . SER A 1 160 ? 13.351 -12.301 -14.217 1.00 96.62 160 SER A N 1
ATOM 1281 C CA . SER A 1 160 ? 14.034 -11.403 -15.154 1.00 96.62 160 SER A CA 1
ATOM 1282 C C . SER A 1 160 ? 13.618 -9.936 -14.982 1.00 96.62 160 SER A C 1
ATOM 1284 O O . SER A 1 160 ? 14.353 -9.027 -15.389 1.00 96.62 160 SER A O 1
ATOM 1286 N N . VAL A 1 161 ? 12.485 -9.674 -14.323 1.00 96.81 161 VAL A N 1
ATOM 1287 C CA . VAL A 1 161 ? 11.947 -8.337 -14.079 1.00 96.81 161 VAL A CA 1
ATOM 1288 C C . VAL A 1 161 ? 12.368 -7.840 -12.697 1.00 96.81 161 VAL A C 1
ATOM 1290 O O . VAL A 1 161 ? 11.843 -8.227 -11.662 1.00 96.81 161 VAL A O 1
ATOM 1293 N N . LYS A 1 162 ? 13.316 -6.900 -12.667 1.00 97.25 162 LYS A N 1
ATOM 1294 C CA . LYS A 1 162 ? 13.744 -6.246 -11.426 1.00 97.25 162 LYS A CA 1
ATOM 1295 C C . LYS A 1 162 ? 12.792 -5.112 -11.066 1.00 97.25 162 LYS A C 1
ATOM 1297 O O . LYS A 1 162 ? 12.824 -4.065 -11.712 1.00 97.25 162 LYS A O 1
ATOM 1302 N N . SER A 1 163 ? 12.009 -5.285 -10.010 1.00 97.50 163 SER A N 1
ATOM 1303 C CA . SER A 1 163 ? 11.185 -4.233 -9.409 1.00 97.50 163 SER A CA 1
ATOM 1304 C C . SER A 1 163 ? 11.574 -4.000 -7.946 1.00 97.50 163 SER A C 1
ATOM 1306 O O . SER A 1 163 ? 12.251 -4.831 -7.338 1.00 97.50 163 SER A O 1
ATOM 1308 N N . ILE A 1 164 ? 11.228 -2.835 -7.395 1.00 98.06 164 ILE A N 1
ATOM 1309 C CA . ILE A 1 164 ? 11.457 -2.528 -5.978 1.00 98.06 164 ILE A CA 1
ATOM 1310 C C . ILE A 1 164 ? 10.387 -1.577 -5.453 1.00 98.06 164 ILE A C 1
ATOM 1312 O O . ILE A 1 164 ? 10.012 -0.625 -6.143 1.00 98.06 164 ILE A O 1
ATOM 1316 N N . PHE A 1 165 ? 9.936 -1.800 -4.220 1.00 98.19 165 PHE A N 1
ATOM 1317 C CA . PHE A 1 165 ? 9.057 -0.854 -3.543 1.00 98.19 165 PHE A CA 1
ATOM 1318 C C . PHE A 1 165 ? 9.790 0.428 -3.151 1.00 98.19 165 PHE A C 1
ATOM 1320 O O . PHE A 1 165 ? 10.989 0.427 -2.855 1.00 98.19 165 PHE A O 1
ATOM 1327 N N . VAL A 1 166 ? 9.060 1.538 -3.146 1.00 96.56 166 VAL A N 1
ATOM 1328 C CA . VAL A 1 166 ? 9.549 2.865 -2.775 1.00 96.56 166 VAL A CA 1
ATOM 1329 C C . VAL A 1 166 ? 8.538 3.517 -1.840 1.00 96.56 166 VAL A C 1
ATOM 1331 O O . VAL A 1 166 ? 7.371 3.650 -2.193 1.00 96.56 166 VAL A O 1
ATOM 1334 N N . THR A 1 167 ? 8.997 3.964 -0.673 1.00 93.56 167 THR A N 1
ATOM 1335 C CA . THR A 1 167 ? 8.153 4.578 0.367 1.00 93.56 167 THR A CA 1
ATOM 1336 C C . THR A 1 167 ? 8.795 5.853 0.926 1.00 93.56 167 THR A C 1
ATOM 1338 O O . THR A 1 167 ? 10.002 6.102 0.760 1.00 93.56 167 THR A O 1
ATOM 1341 N N . CYS A 1 168 ? 8.015 6.684 1.629 1.00 89.00 168 CYS A N 1
ATOM 1342 C CA . CYS A 1 168 ? 8.524 7.885 2.307 1.00 89.00 168 CYS A CA 1
ATOM 1343 C C . CYS A 1 168 ? 8.782 7.683 3.797 1.00 89.00 168 CYS A C 1
ATOM 1345 O O . CYS A 1 168 ? 8.219 8.341 4.677 1.00 89.00 168 CYS A O 1
ATOM 1347 N N . GLY A 1 169 ? 9.738 6.818 4.083 1.00 88.56 169 GLY A N 1
ATOM 1348 C CA . GLY A 1 169 ? 10.097 6.465 5.442 1.00 88.56 169 GLY A CA 1
ATOM 1349 C C . GLY A 1 169 ? 10.100 4.963 5.606 1.00 88.56 169 GLY A C 1
ATOM 1350 O O . GLY A 1 169 ? 10.037 4.209 4.642 1.00 88.56 169 GLY A O 1
ATOM 1351 N N . ASP A 1 170 ? 10.227 4.536 6.852 1.00 93.56 170 ASP A N 1
ATOM 1352 C CA . ASP A 1 170 ? 10.161 3.117 7.175 1.00 93.56 170 ASP A CA 1
ATOM 1353 C C . ASP A 1 170 ? 8.756 2.710 7.650 1.00 93.56 170 ASP A C 1
ATOM 1355 O O . ASP A 1 170 ? 8.506 1.524 7.778 1.00 93.56 170 ASP A O 1
ATOM 1359 N N . TRP A 1 171 ? 7.843 3.652 7.919 1.00 95.81 171 TRP A N 1
ATOM 1360 C CA . TRP A 1 171 ? 6.583 3.347 8.605 1.00 95.81 171 TRP A CA 1
ATOM 1361 C C . TRP A 1 171 ? 5.738 2.300 7.862 1.00 95.81 171 TRP A C 1
ATOM 1363 O O . TRP A 1 171 ? 5.384 1.303 8.478 1.00 95.81 171 TRP A O 1
ATOM 1373 N N . ASP A 1 172 ? 5.531 2.439 6.551 1.00 97.12 172 ASP A N 1
ATOM 1374 C CA . ASP A 1 172 ? 4.658 1.554 5.764 1.00 97.12 172 ASP A CA 1
ATOM 1375 C C . ASP A 1 172 ? 5.080 0.075 5.810 1.00 97.12 172 ASP A C 1
ATOM 1377 O O . ASP A 1 172 ? 4.323 -0.795 6.238 1.00 97.12 172 ASP A O 1
ATOM 1381 N N . LEU A 1 173 ? 6.318 -0.211 5.391 1.00 97.94 173 LEU A N 1
ATOM 1382 C CA . LEU A 1 173 ? 6.803 -1.581 5.176 1.00 97.94 173 LEU A CA 1
ATOM 1383 C C . LEU A 1 173 ? 7.639 -2.132 6.335 1.00 97.94 173 LEU A C 1
ATOM 1385 O O . LEU A 1 173 ? 7.855 -3.339 6.404 1.00 97.94 173 LEU A O 1
ATOM 1389 N N . LYS A 1 174 ? 8.096 -1.283 7.268 1.00 97.25 174 LYS A N 1
ATOM 1390 C CA . LYS A 1 174 ? 8.793 -1.737 8.483 1.00 97.25 174 LYS A CA 1
ATOM 1391 C C . LYS A 1 174 ? 7.857 -1.905 9.674 1.00 97.25 174 LYS A C 1
ATOM 1393 O O . LYS A 1 174 ? 8.164 -2.727 10.529 1.00 97.25 174 LYS A O 1
ATOM 1398 N N . LEU A 1 175 ? 6.794 -1.101 9.776 1.00 97.31 175 LEU A N 1
ATOM 1399 C CA . LEU A 1 175 ? 5.936 -1.056 10.966 1.00 97.31 175 LEU A CA 1
ATOM 1400 C C . LEU A 1 175 ? 4.481 -1.412 10.646 1.00 97.31 175 LEU A C 1
ATOM 1402 O O . LEU A 1 175 ? 3.961 -2.356 11.229 1.00 97.31 175 LEU A O 1
ATOM 1406 N N . MET A 1 176 ? 3.844 -0.687 9.725 1.00 98.00 176 MET A N 1
ATOM 1407 C CA . MET A 1 176 ? 2.398 -0.742 9.508 1.00 98.00 176 MET A CA 1
ATOM 1408 C C . MET A 1 176 ? 1.945 -2.101 8.966 1.00 98.00 176 MET A C 1
ATOM 1410 O O . MET A 1 176 ? 1.226 -2.826 9.652 1.00 98.00 176 MET A O 1
ATOM 1414 N N . LEU A 1 177 ? 2.409 -2.485 7.771 1.00 98.50 177 LEU A N 1
ATOM 1415 C CA . LEU A 1 177 ? 2.017 -3.759 7.165 1.00 98.50 177 LEU A CA 1
ATOM 1416 C C . LEU A 1 177 ? 2.470 -4.971 7.997 1.00 98.50 177 LEU A C 1
ATOM 1418 O O . LEU A 1 177 ? 1.624 -5.827 8.259 1.00 98.50 177 LEU A O 1
ATOM 1422 N N . PRO A 1 178 ? 3.736 -5.068 8.463 1.00 98.38 178 PRO A N 1
ATOM 1423 C CA . PRO A 1 178 ? 4.148 -6.189 9.302 1.00 98.38 178 PRO A CA 1
ATOM 1424 C C . PRO A 1 178 ? 3.350 -6.294 10.603 1.00 98.38 178 PRO A C 1
ATOM 1426 O O . PRO A 1 178 ? 2.927 -7.392 10.948 1.00 98.38 178 PRO A O 1
ATOM 1429 N N . GLY A 1 179 ? 3.096 -5.173 11.288 1.00 98.12 179 GLY A N 1
ATOM 1430 C CA . GLY A 1 179 ? 2.363 -5.168 12.554 1.00 98.12 179 GLY A CA 1
ATOM 1431 C C . GLY A 1 179 ? 0.906 -5.603 12.401 1.00 98.12 179 GLY A C 1
ATOM 1432 O O . GLY A 1 179 ? 0.409 -6.388 13.207 1.00 98.12 179 GLY A O 1
ATOM 1433 N N . GLN A 1 180 ? 0.221 -5.156 11.343 1.00 98.31 180 GLN A N 1
ATOM 1434 C CA . GLN A 1 180 ? -1.148 -5.607 11.090 1.00 98.31 180 GLN A CA 1
ATOM 1435 C C . GLN A 1 180 ? -1.197 -7.063 10.602 1.00 98.31 180 GLN A C 1
ATOM 1437 O O . GLN A 1 180 ? -2.094 -7.803 11.000 1.00 98.31 180 GLN A O 1
ATOM 1442 N N . CYS A 1 181 ? -0.229 -7.506 9.791 1.00 98.25 181 CYS A N 1
ATOM 1443 C CA . CYS A 1 181 ? -0.136 -8.914 9.393 1.00 98.25 181 CYS A CA 1
ATOM 1444 C C . CYS A 1 181 ? 0.102 -9.822 10.602 1.00 98.25 181 CYS A C 1
ATOM 1446 O O . CYS A 1 181 ? -0.572 -10.839 10.729 1.00 98.25 181 CYS A O 1
ATOM 1448 N N . GLU A 1 182 ? 0.995 -9.437 11.516 1.00 97.88 182 GLU A N 1
ATOM 1449 C CA . GLU A 1 182 ? 1.234 -10.162 12.767 1.00 97.88 182 GLU A CA 1
ATOM 1450 C C . GLU A 1 182 ? -0.046 -10.267 13.606 1.00 97.88 182 GLU A C 1
ATOM 1452 O O . GLU A 1 182 ? -0.401 -11.363 14.039 1.00 97.88 182 GLU A O 1
ATOM 1457 N N . TYR A 1 183 ? -0.788 -9.163 13.758 1.00 97.62 183 TYR A N 1
ATOM 1458 C CA . TYR A 1 183 ? -2.064 -9.150 14.481 1.00 97.62 183 TYR A CA 1
ATOM 1459 C C . TYR A 1 183 ? -3.102 -10.113 13.879 1.00 97.62 183 TYR A C 1
ATOM 1461 O O . TYR A 1 183 ? -3.850 -10.760 14.610 1.00 97.62 183 TYR A O 1
ATOM 1469 N N . LEU A 1 184 ? -3.142 -10.224 12.549 1.00 97.12 184 LEU A N 1
ATOM 1470 C CA . LEU A 1 184 ? -4.086 -11.077 11.821 1.00 97.12 184 LEU A CA 1
ATOM 1471 C C . LEU A 1 184 ? -3.581 -12.516 11.595 1.00 97.12 184 LEU A C 1
ATOM 1473 O O . LEU A 1 184 ? -4.320 -13.334 11.052 1.00 97.12 184 LEU A O 1
ATOM 1477 N N . GLY A 1 185 ? -2.339 -12.838 11.971 1.00 97.62 185 GLY A N 1
ATOM 1478 C CA . GLY A 1 185 ? -1.718 -14.132 11.664 1.00 97.62 185 GLY A CA 1
ATOM 1479 C C . GLY A 1 185 ? -1.401 -14.340 10.174 1.00 97.62 185 GLY A C 1
ATOM 1480 O O . GLY A 1 185 ? -1.347 -15.479 9.710 1.00 97.62 185 GLY A O 1
ATOM 1481 N N . LEU A 1 186 ? -1.203 -13.256 9.419 1.00 97.38 186 LEU A N 1
ATOM 1482 C CA . LEU A 1 186 ? -0.894 -13.268 7.987 1.00 97.38 186 LEU A CA 1
ATOM 1483 C C . LEU A 1 186 ? 0.619 -13.260 7.727 1.00 97.38 186 LEU A C 1
ATOM 1485 O O . LEU A 1 186 ? 1.410 -12.683 8.475 1.00 97.38 186 LEU A O 1
ATOM 1489 N N . GLN A 1 187 ? 1.028 -13.871 6.616 1.00 97.38 187 GLN A N 1
ATOM 1490 C CA . GLN A 1 187 ? 2.409 -13.841 6.132 1.00 97.38 187 GLN A CA 1
ATOM 1491 C C . GLN A 1 187 ? 2.646 -12.583 5.289 1.00 97.38 187 GLN A C 1
ATOM 1493 O O . GLN A 1 187 ? 1.890 -12.294 4.366 1.00 97.38 187 GLN A O 1
ATOM 1498 N N . VAL A 1 188 ? 3.740 -11.864 5.552 1.00 97.94 188 VAL A N 1
ATOM 1499 C CA . VAL A 1 188 ? 4.181 -10.767 4.678 1.00 97.94 188 VAL A CA 1
ATOM 1500 C C . VAL A 1 188 ? 4.945 -11.354 3.490 1.00 97.94 188 VAL A C 1
ATOM 1502 O O . VAL A 1 188 ? 5.963 -12.028 3.684 1.00 97.94 188 VAL A O 1
ATOM 1505 N N . ALA A 1 189 ? 4.485 -11.068 2.270 1.00 97.69 189 ALA A N 1
ATOM 1506 C CA . ALA A 1 189 ? 5.146 -11.497 1.038 1.00 97.69 189 ALA A CA 1
ATOM 1507 C C . ALA A 1 189 ? 6.580 -10.944 0.928 1.00 97.69 189 ALA A C 1
ATOM 1509 O O . ALA A 1 189 ? 6.880 -9.831 1.370 1.00 97.69 189 ALA A O 1
ATOM 1510 N N . ASP A 1 190 ? 7.485 -11.711 0.315 1.00 97.56 190 ASP A N 1
ATOM 1511 C CA . ASP A 1 190 ? 8.916 -11.380 0.284 1.00 97.56 190 ASP A CA 1
ATOM 1512 C C . ASP A 1 190 ? 9.227 -10.068 -0.440 1.00 97.56 190 ASP A C 1
ATOM 1514 O O . ASP A 1 190 ? 10.138 -9.340 -0.038 1.00 97.56 190 ASP A O 1
ATOM 1518 N N . TYR A 1 191 ? 8.441 -9.713 -1.458 1.00 97.38 191 TYR A N 1
ATOM 1519 C CA . TYR A 1 191 ? 8.634 -8.470 -2.202 1.00 97.38 191 TYR A CA 1
ATOM 1520 C C . TYR A 1 191 ? 8.344 -7.209 -1.365 1.00 97.38 191 TYR A C 1
ATOM 1522 O O . TYR A 1 191 ? 8.849 -6.140 -1.699 1.00 97.38 191 TYR A O 1
ATOM 1530 N N . PHE A 1 192 ? 7.610 -7.312 -0.250 1.00 98.12 192 PHE A N 1
ATOM 1531 C CA . PHE A 1 192 ? 7.418 -6.202 0.695 1.00 98.12 192 PHE A CA 1
ATOM 1532 C C . PHE A 1 192 ? 8.577 -6.045 1.688 1.00 98.12 192 PHE A C 1
ATOM 1534 O O . PHE A 1 192 ? 8.689 -5.015 2.353 1.00 98.12 192 PHE A O 1
ATOM 1541 N N . LYS A 1 193 ? 9.470 -7.037 1.794 1.00 97.38 193 LYS A N 1
ATOM 1542 C CA . LYS A 1 193 ? 10.561 -7.051 2.788 1.00 97.38 193 LYS A CA 1
ATOM 1543 C C . LYS A 1 193 ? 11.779 -6.230 2.362 1.00 97.38 193 LYS A C 1
ATOM 1545 O O . LYS A 1 193 ? 12.734 -6.103 3.127 1.00 97.38 193 LYS A O 1
ATOM 1550 N N . GLN A 1 194 ? 11.770 -5.676 1.150 1.00 96.06 194 GLN A N 1
ATOM 1551 C CA . GLN A 1 194 ?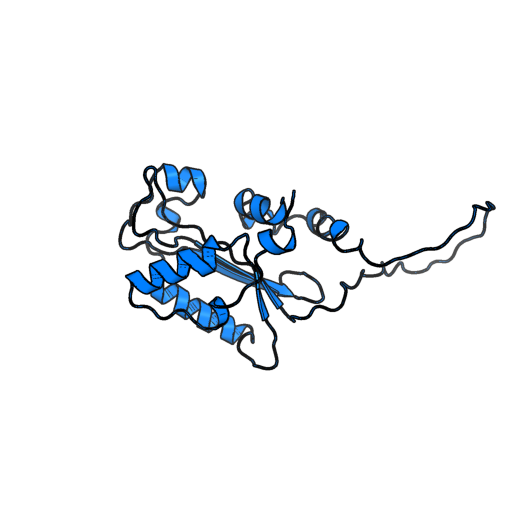 12.835 -4.824 0.627 1.00 96.06 194 GLN A CA 1
ATOM 1552 C C . GLN A 1 194 ? 12.241 -3.607 -0.077 1.00 96.06 194 GLN A C 1
ATOM 1554 O O . GLN A 1 194 ? 11.399 -3.732 -0.961 1.00 96.06 194 GLN A O 1
ATOM 1559 N N . TRP A 1 195 ? 12.714 -2.417 0.286 1.00 97.62 195 TRP A N 1
ATOM 1560 C CA . TRP A 1 195 ? 12.254 -1.172 -0.318 1.00 97.62 195 TRP A CA 1
ATOM 1561 C C . TRP A 1 195 ? 13.334 -0.091 -0.301 1.00 97.62 195 TRP A C 1
ATOM 1563 O O . TRP A 1 195 ? 14.315 -0.143 0.449 1.00 97.62 195 TRP A O 1
ATOM 1573 N N . ILE A 1 196 ? 13.138 0.926 -1.134 1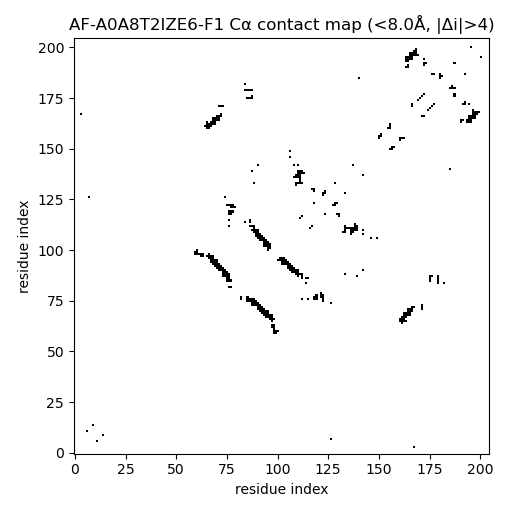.00 94.69 196 ILE A N 1
ATOM 1574 C CA . ILE A 1 196 ? 13.892 2.173 -1.099 1.00 94.69 196 ILE A CA 1
ATOM 1575 C C . ILE A 1 196 ? 13.136 3.159 -0.212 1.00 94.69 196 ILE A C 1
ATOM 1577 O O . ILE A 1 196 ? 12.065 3.643 -0.566 1.00 94.69 196 ILE A O 1
ATOM 1581 N N . ASN A 1 197 ? 13.738 3.518 0.918 1.00 91.50 197 ASN A N 1
ATOM 1582 C CA . ASN A 1 197 ? 13.262 4.625 1.738 1.00 91.50 197 ASN A CA 1
ATOM 1583 C C . ASN A 1 197 ? 13.812 5.954 1.191 1.00 91.50 197 ASN A C 1
ATOM 1585 O O . ASN A 1 197 ? 15.015 6.234 1.287 1.00 91.50 197 ASN A O 1
ATOM 1589 N N . LEU A 1 198 ? 12.921 6.799 0.667 1.00 86.00 198 LEU A N 1
ATOM 1590 C CA . LEU A 1 198 ? 13.292 8.105 0.118 1.00 86.00 198 LEU A CA 1
ATOM 1591 C C . LEU A 1 198 ? 13.905 9.041 1.173 1.00 86.00 198 LEU A C 1
ATOM 1593 O O . LEU A 1 198 ? 14.850 9.762 0.861 1.00 86.00 198 LEU A O 1
ATOM 1597 N N . LYS A 1 199 ? 13.453 9.004 2.434 1.00 79.88 199 LYS A N 1
ATOM 1598 C CA . LYS A 1 199 ? 14.007 9.855 3.507 1.00 79.88 199 LYS A CA 1
ATOM 1599 C C . LYS A 1 199 ? 15.480 9.552 3.787 1.00 79.88 199 LYS A C 1
ATOM 1601 O O . LYS A 1 199 ? 16.241 10.468 4.060 1.00 79.88 199 LYS A O 1
ATOM 1606 N N . LYS A 1 200 ? 15.903 8.288 3.668 1.00 80.56 200 LYS A N 1
ATOM 1607 C CA . LYS A 1 200 ? 17.316 7.897 3.843 1.00 80.56 200 LYS A CA 1
ATOM 1608 C C . LYS A 1 200 ? 18.186 8.291 2.650 1.00 80.56 200 LYS A C 1
ATOM 1610 O O . LYS A 1 200 ? 19.357 8.600 2.828 1.00 80.56 200 LYS A O 1
ATOM 1615 N N . LYS A 1 201 ? 17.633 8.262 1.432 1.00 63.31 201 LYS A N 1
ATOM 1616 C CA . LYS A 1 201 ? 18.365 8.618 0.204 1.00 63.31 201 LYS A CA 1
ATOM 1617 C C . LYS A 1 201 ? 18.574 10.122 0.039 1.00 63.31 201 LYS A C 1
ATOM 1619 O O . LYS A 1 201 ? 19.581 10.515 -0.534 1.00 63.31 201 LYS A O 1
ATOM 1624 N N . TYR A 1 202 ? 17.653 10.931 0.556 1.00 59.16 202 TYR A N 1
ATOM 1625 C CA . TYR A 1 202 ? 17.724 12.394 0.540 1.00 59.16 202 TYR A CA 1
ATOM 1626 C C . TYR A 1 202 ? 18.027 12.985 1.927 1.00 59.16 202 TYR A C 1
ATOM 1628 O O . TYR A 1 202 ? 17.625 14.112 2.197 1.00 59.16 202 TYR A O 1
ATOM 1636 N N . GLY A 1 203 ? 18.670 12.212 2.811 1.00 47.66 203 GLY A N 1
ATOM 1637 C CA . GLY A 1 203 ? 18.955 12.623 4.185 1.00 47.66 203 GLY A CA 1
ATOM 1638 C C . GLY A 1 203 ? 19.727 13.946 4.258 1.00 47.66 203 GLY A C 1
ATOM 1639 O O . GLY A 1 203 ? 20.707 14.114 3.541 1.00 47.66 203 GLY A O 1
ATOM 1640 N N . GLU A 1 204 ? 19.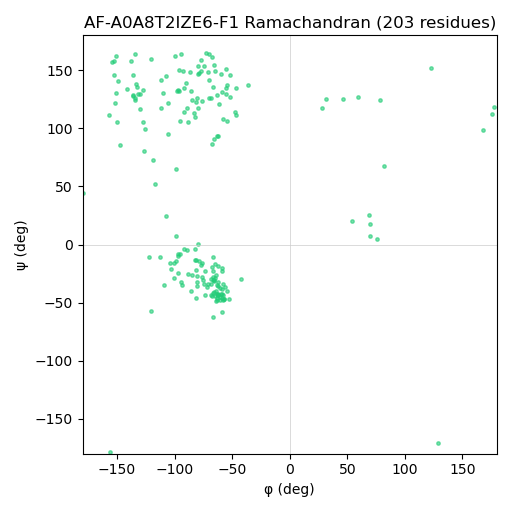263 14.819 5.159 1.00 38.28 204 GLU A N 1
ATOM 1641 C CA . GLU A 1 204 ? 19.735 16.178 5.490 1.00 38.28 204 GLU A CA 1
ATOM 1642 C C . GLU A 1 204 ? 19.267 17.333 4.587 1.00 38.28 204 GLU A C 1
ATOM 1644 O O . GLU A 1 204 ? 20.072 17.992 3.938 1.00 38.28 204 GLU A O 1
ATOM 1649 N N . TYR A 1 205 ? 17.960 17.626 4.629 1.00 37.78 205 TYR A N 1
ATOM 1650 C CA . TYR A 1 205 ? 17.427 18.995 4.759 1.00 37.78 205 TYR A CA 1
ATOM 1651 C C . TYR A 1 205 ? 16.153 18.971 5.606 1.00 37.78 205 TYR A C 1
ATOM 1653 O O . TYR A 1 205 ? 15.360 18.013 5.427 1.00 37.78 205 TYR A O 1
#